Protein AF-A0A523BMW9-F1 (afdb_monomer)

Nearest PDB structures (foldseek):
  7yqf-assembly1_B  TM=1.793E-01  e=4.243E+00  Homo sapiens
  8f7n-assembly1_A-2  TM=1.778E-01  e=7.893E+00  Sinorhizobium meliloti

Structure (mmCIF, N/CA/C/O backbone):
data_AF-A0A523BMW9-F1
#
_entry.id   AF-A0A523BMW9-F1
#
loop_
_atom_site.group_PDB
_atom_site.id
_atom_site.type_symbol
_atom_site.label_atom_id
_atom_site.label_alt_id
_atom_site.label_comp_id
_atom_site.label_asym_id
_atom_site.label_entity_id
_atom_site.label_seq_id
_atom_site.pdbx_PDB_ins_code
_atom_site.Cartn_x
_atom_site.Cartn_y
_atom_site.Cartn_z
_atom_site.occupancy
_atom_site.B_iso_or_equiv
_atom_site.auth_seq_id
_atom_site.auth_comp_id
_atom_site.auth_asym_id
_atom_site.auth_atom_id
_atom_site.pdbx_PDB_model_num
ATOM 1 N N . MET A 1 1 ? -27.212 -5.702 28.681 1.00 52.47 1 MET A N 1
ATOM 2 C CA . MET A 1 1 ? -25.997 -6.536 28.833 1.00 52.47 1 MET A CA 1
ATOM 3 C C . MET A 1 1 ? -24.793 -5.606 28.913 1.00 52.47 1 MET A C 1
ATOM 5 O O . MET A 1 1 ? -24.886 -4.510 28.381 1.00 52.47 1 MET A O 1
ATOM 9 N N . SER A 1 2 ? -23.714 -5.982 29.605 1.00 74.62 2 SER A N 1
ATOM 10 C CA . SER A 1 2 ? -22.499 -5.151 29.667 1.00 74.62 2 SER A CA 1
ATOM 11 C C . SER A 1 2 ? -21.786 -5.175 28.313 1.00 74.62 2 SER A C 1
ATOM 13 O O . SER A 1 2 ? -21.481 -6.257 27.826 1.00 74.62 2 SER A O 1
ATOM 15 N N . GLU A 1 3 ? -21.519 -4.013 27.712 1.00 88.31 3 GLU A N 1
ATOM 16 C CA . GLU A 1 3 ? -20.781 -3.891 26.438 1.00 88.31 3 GLU A CA 1
ATOM 17 C C . GLU A 1 3 ? -19.277 -4.172 26.592 1.00 88.31 3 GLU A C 1
ATOM 19 O O . GLU A 1 3 ? -18.572 -4.404 25.611 1.00 88.31 3 GLU A O 1
ATOM 24 N N . LYS A 1 4 ? -18.765 -4.165 27.832 1.00 89.56 4 LYS A N 1
ATOM 25 C CA . LYS A 1 4 ? -17.329 -4.264 28.117 1.00 89.56 4 LYS A CA 1
ATOM 26 C C . LYS A 1 4 ? -16.644 -5.484 27.464 1.00 89.56 4 LYS A C 1
ATOM 28 O O . LYS A 1 4 ? -15.576 -5.278 26.894 1.00 89.56 4 LYS A O 1
ATOM 33 N N . PRO A 1 5 ? -17.195 -6.716 27.490 1.00 90.06 5 PRO A N 1
ATOM 34 C CA . PRO A 1 5 ? -16.559 -7.870 26.847 1.00 90.06 5 PRO A CA 1
ATOM 35 C C . PRO A 1 5 ? -16.332 -7.679 25.340 1.00 90.06 5 PRO A C 1
ATOM 37 O O . PRO A 1 5 ? -15.242 -7.968 24.855 1.00 90.06 5 PRO A O 1
ATOM 40 N N . ALA A 1 6 ? -17.304 -7.106 24.623 1.00 90.25 6 ALA A N 1
ATOM 41 C CA . ALA A 1 6 ? -17.167 -6.817 23.195 1.00 90.25 6 ALA A CA 1
ATOM 42 C C . ALA A 1 6 ? -16.064 -5.778 22.933 1.00 90.25 6 ALA A C 1
ATOM 44 O O . ALA A 1 6 ? -15.261 -5.930 22.016 1.00 90.25 6 ALA A O 1
ATOM 45 N N . MET A 1 7 ? -15.953 -4.754 23.786 1.00 94.25 7 MET A N 1
ATOM 46 C CA . MET A 1 7 ? -14.903 -3.732 23.665 1.00 94.25 7 MET A CA 1
ATOM 47 C C . MET A 1 7 ? -13.502 -4.283 23.958 1.00 94.25 7 MET A C 1
ATOM 49 O O . MET A 1 7 ? -12.522 -3.839 23.355 1.00 94.25 7 MET A O 1
ATOM 53 N N . VAL A 1 8 ? -13.401 -5.268 24.857 1.00 91.94 8 VAL A N 1
ATOM 54 C CA . VAL A 1 8 ? -12.162 -6.020 25.099 1.00 91.94 8 VAL A CA 1
ATOM 55 C C . VAL A 1 8 ? -11.773 -6.801 23.845 1.00 91.94 8 VAL A C 1
ATOM 57 O O . VAL A 1 8 ? -10.636 -6.686 23.394 1.00 91.94 8 VAL A O 1
ATOM 60 N N . GLU A 1 9 ? -12.696 -7.555 23.244 1.00 91.69 9 GLU A N 1
ATOM 61 C CA . GLU A 1 9 ? -12.424 -8.298 22.005 1.00 91.69 9 GLU A CA 1
ATOM 62 C C . GLU A 1 9 ? -12.025 -7.373 20.853 1.00 91.69 9 GLU A C 1
ATOM 64 O O . GLU A 1 9 ? -11.023 -7.624 20.181 1.00 91.69 9 GLU A O 1
ATOM 69 N N . LEU A 1 10 ? -12.740 -6.261 20.681 1.00 93.44 10 LEU A N 1
ATOM 70 C CA . LEU A 1 10 ? -12.437 -5.252 19.674 1.00 93.44 10 LEU A CA 1
ATOM 71 C C . LEU A 1 10 ? -11.025 -4.670 19.860 1.00 93.44 10 LEU A C 1
ATOM 73 O O . LEU A 1 10 ? -10.257 -4.584 18.900 1.00 93.44 10 LEU A O 1
ATOM 77 N N . CYS A 1 11 ? -10.638 -4.321 21.091 1.00 92.44 11 CYS A N 1
ATOM 78 C CA . CYS A 1 11 ? -9.286 -3.841 21.384 1.00 92.44 11 CYS A CA 1
ATOM 79 C C . CYS A 1 11 ? -8.210 -4.902 21.121 1.00 92.44 11 CYS A C 1
ATOM 81 O O . CYS A 1 11 ? -7.171 -4.587 20.533 1.00 92.44 11 CYS A O 1
ATOM 83 N N . ARG A 1 12 ? -8.442 -6.136 21.584 1.00 90.25 12 ARG A N 1
ATOM 84 C CA . ARG A 1 12 ? -7.458 -7.226 21.550 1.00 90.25 12 ARG A CA 1
ATOM 85 C C . ARG A 1 12 ? -7.232 -7.780 20.161 1.00 90.25 12 ARG A C 1
ATOM 87 O O . ARG A 1 12 ? -6.091 -8.065 19.826 1.00 90.25 12 ARG A O 1
ATOM 94 N N . PHE A 1 13 ? -8.299 -7.979 19.396 1.00 91.06 13 PHE A N 1
ATOM 95 C CA . PHE A 1 13 ? -8.228 -8.696 18.130 1.00 91.06 13 PHE A CA 1
ATOM 96 C C . PHE A 1 13 ? -8.232 -7.765 16.929 1.00 91.06 13 PHE A C 1
ATOM 98 O O . PHE A 1 13 ? -7.641 -8.129 15.922 1.00 91.06 13 PHE A O 1
ATOM 105 N N . PHE A 1 14 ? -8.819 -6.569 17.023 1.00 93.00 14 PHE A N 1
ATOM 106 C CA . PHE A 1 14 ? -8.903 -5.644 15.892 1.00 93.00 14 PHE A CA 1
ATOM 107 C C . PHE A 1 14 ? -7.994 -4.429 16.066 1.00 93.00 14 PHE A C 1
ATOM 109 O O . PHE A 1 14 ? -7.005 -4.309 15.354 1.00 93.00 14 PHE A O 1
ATOM 116 N N . ILE A 1 15 ? -8.265 -3.553 17.038 1.00 92.94 15 ILE A N 1
ATOM 117 C CA . ILE A 1 15 ? -7.643 -2.219 17.086 1.00 92.94 15 ILE A CA 1
ATOM 118 C C . ILE A 1 15 ? -6.126 -2.285 17.294 1.00 92.94 15 ILE A C 1
ATOM 120 O O . ILE A 1 15 ? -5.376 -1.697 16.513 1.00 92.94 15 ILE A O 1
ATOM 124 N N . SER A 1 16 ? -5.654 -2.967 18.345 1.00 90.44 16 SER A N 1
ATOM 125 C CA . SER A 1 16 ? -4.212 -3.020 18.626 1.00 90.44 16 SER A CA 1
ATOM 126 C C . SER A 1 16 ? -3.436 -3.780 17.542 1.00 90.44 16 SER A C 1
ATOM 128 O O . SER A 1 16 ? -2.472 -3.201 17.033 1.00 90.44 16 SER A O 1
ATOM 130 N N . PRO A 1 17 ? -3.853 -4.995 17.125 1.00 90.25 17 PRO A N 1
ATOM 131 C CA . PRO A 1 17 ? -3.108 -5.748 16.119 1.00 90.25 17 PRO A CA 1
ATOM 132 C C . PRO A 1 17 ? -3.153 -5.116 14.726 1.00 90.25 17 PRO A C 1
ATOM 134 O O . PRO A 1 17 ? -2.137 -5.103 14.042 1.00 90.25 17 PRO A O 1
ATOM 137 N N . LEU A 1 18 ? -4.284 -4.537 14.301 1.00 92.69 18 LEU A N 1
ATOM 138 C CA . LEU A 1 18 ? -4.364 -3.839 13.014 1.00 92.69 18 LEU A CA 1
ATOM 139 C C . LEU A 1 18 ? -3.437 -2.623 12.992 1.00 92.69 18 LEU A C 1
ATOM 141 O O . LEU A 1 18 ? -2.721 -2.406 12.020 1.00 92.69 18 LEU A O 1
ATOM 145 N N . LYS A 1 19 ? -3.397 -1.848 14.080 1.00 92.94 19 LYS A N 1
ATOM 146 C CA . LYS A 1 19 ? -2.465 -0.725 14.209 1.00 92.94 19 LYS A CA 1
ATOM 147 C C . LYS A 1 19 ? -1.014 -1.206 14.107 1.00 92.94 19 LYS A C 1
ATOM 149 O O . LYS A 1 19 ? -0.235 -0.593 13.390 1.00 92.94 19 LYS A O 1
ATOM 154 N N . GLU A 1 20 ? -0.651 -2.283 14.801 1.00 90.06 20 GLU A N 1
ATOM 155 C CA . GLU A 1 20 ? 0.700 -2.864 14.733 1.00 90.06 20 GLU A CA 1
ATOM 156 C C . GLU A 1 20 ? 1.035 -3.359 13.320 1.00 90.06 20 GLU A C 1
ATOM 158 O O . GLU A 1 20 ? 2.096 -3.027 12.796 1.00 90.06 20 GLU A O 1
ATOM 163 N N . TYR A 1 21 ? 0.093 -4.036 12.661 1.00 90.62 21 TYR A N 1
ATOM 164 C CA . TYR A 1 21 ? 0.224 -4.485 11.277 1.00 90.62 21 TYR A CA 1
ATOM 165 C C . TYR A 1 21 ? 0.454 -3.325 10.298 1.00 90.62 21 TYR A C 1
ATOM 167 O O . TYR A 1 21 ? 1.329 -3.412 9.440 1.00 90.62 21 TYR A O 1
ATOM 175 N N . LEU A 1 22 ? -0.299 -2.229 10.440 1.00 90.62 22 LEU A N 1
ATOM 176 C CA . LEU A 1 22 ? -0.147 -1.032 9.610 1.00 90.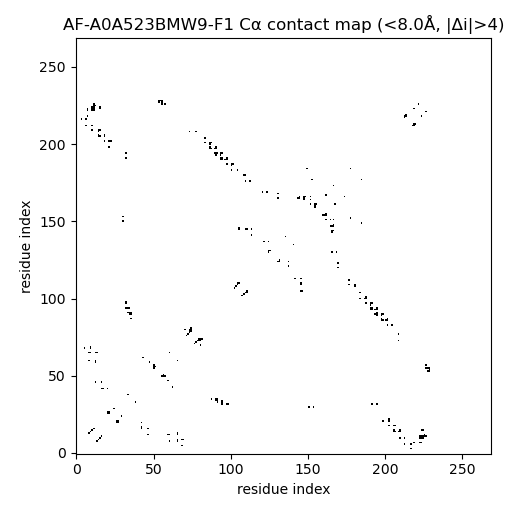62 22 LEU A CA 1
ATOM 177 C C . LEU A 1 22 ? 1.120 -0.235 9.946 1.00 90.62 22 LEU A C 1
ATOM 179 O O . LEU A 1 22 ? 1.599 0.518 9.105 1.00 90.62 22 LEU A O 1
ATOM 183 N N . GLN A 1 23 ? 1.660 -0.354 11.159 1.00 89.19 23 GLN A N 1
ATOM 184 C CA . GLN A 1 23 ? 2.884 0.339 11.561 1.00 89.19 23 GLN A CA 1
ATOM 185 C C . GLN A 1 23 ? 4.142 -0.385 11.094 1.00 89.19 23 GLN A C 1
ATOM 187 O O . GLN A 1 23 ? 5.108 0.285 10.730 1.00 89.19 23 GLN A O 1
ATOM 192 N N . ASP A 1 24 ? 4.145 -1.717 11.087 1.00 82.88 24 ASP A N 1
ATOM 193 C CA . ASP A 1 24 ? 5.317 -2.491 10.696 1.00 82.88 24 ASP A CA 1
ATOM 194 C C . ASP A 1 24 ? 5.508 -2.452 9.161 1.00 82.88 24 ASP A C 1
ATOM 196 O O . ASP A 1 24 ? 4.617 -2.816 8.389 1.00 82.88 24 ASP A O 1
ATOM 200 N N . PRO A 1 25 ? 6.645 -1.945 8.657 1.00 68.88 25 PRO A N 1
ATOM 201 C CA . PRO A 1 25 ? 6.965 -2.009 7.238 1.00 68.88 25 PRO A CA 1
ATOM 202 C C . PRO A 1 25 ? 7.408 -3.404 6.792 1.00 68.88 25 PRO A C 1
ATOM 204 O O . PRO A 1 25 ? 7.472 -3.626 5.598 1.00 68.88 25 PRO A O 1
ATOM 207 N N . LYS A 1 26 ? 7.747 -4.335 7.697 1.00 65.38 26 LYS A N 1
ATOM 208 C CA . LYS A 1 26 ? 8.168 -5.706 7.347 1.00 65.38 26 LYS A CA 1
ATOM 209 C C . LYS A 1 26 ? 6.991 -6.642 7.087 1.00 65.38 26 LYS A C 1
ATOM 211 O O . LYS A 1 26 ? 7.144 -7.628 6.371 1.00 65.38 26 LYS A O 1
ATOM 216 N N . THR A 1 27 ? 5.839 -6.356 7.689 1.00 62.91 27 THR A N 1
ATOM 217 C CA . THR A 1 27 ? 4.582 -7.096 7.483 1.00 62.91 27 THR A CA 1
ATOM 218 C C . THR A 1 27 ? 3.893 -6.708 6.178 1.00 62.91 27 THR A C 1
ATOM 220 O O . THR A 1 27 ? 3.122 -7.495 5.630 1.00 62.91 27 THR A O 1
ATOM 223 N N . ARG A 1 28 ? 4.186 -5.508 5.670 1.00 64.94 28 ARG A N 1
ATOM 224 C CA . ARG A 1 28 ? 3.774 -5.008 4.358 1.00 64.94 28 ARG A CA 1
ATOM 225 C C . ARG A 1 28 ? 4.943 -5.203 3.401 1.00 64.94 28 ARG A C 1
ATOM 227 O O . ARG A 1 28 ? 6.087 -4.986 3.776 1.00 64.94 28 ARG A O 1
ATOM 234 N N . LYS A 1 29 ? 4.726 -5.614 2.158 1.00 64.56 29 LYS A N 1
ATOM 235 C CA . LYS A 1 29 ? 5.835 -5.571 1.196 1.00 64.56 29 LYS A CA 1
ATOM 236 C C . LYS A 1 29 ? 6.119 -4.093 0.922 1.00 64.56 29 LYS A C 1
ATOM 238 O O . LYS A 1 29 ? 5.286 -3.429 0.325 1.00 64.56 29 LYS A O 1
ATOM 243 N N . GLU A 1 30 ? 7.256 -3.564 1.387 1.00 59.72 30 GLU A N 1
ATOM 244 C CA . GLU A 1 30 ? 7.569 -2.113 1.457 1.00 59.72 30 GLU A CA 1
ATOM 245 C C . GLU A 1 30 ? 7.465 -1.316 0.132 1.00 59.72 30 GLU A C 1
ATOM 247 O O . GLU A 1 30 ? 7.685 -0.102 0.122 1.00 59.72 30 GLU A O 1
ATOM 252 N N . TRP A 1 31 ? 7.196 -1.988 -0.984 1.00 60.72 31 TRP A N 1
ATOM 253 C CA . TRP A 1 31 ? 7.128 -1.465 -2.348 1.00 60.72 31 TRP A CA 1
ATOM 254 C C . TRP A 1 31 ? 5.788 -1.751 -3.045 1.00 60.72 31 TRP A C 1
ATOM 256 O O . TRP A 1 31 ? 5.601 -1.309 -4.177 1.00 60.72 31 TRP A O 1
ATOM 266 N N . GLU A 1 32 ? 4.867 -2.472 -2.400 1.00 71.56 32 GLU A N 1
ATOM 267 C CA . GLU A 1 32 ? 3.509 -2.688 -2.900 1.00 71.56 32 GLU A CA 1
ATOM 268 C C . GLU A 1 32 ? 2.563 -1.699 -2.219 1.00 71.56 32 GLU A C 1
ATOM 270 O O . GLU A 1 32 ? 2.584 -1.513 -1.001 1.00 71.56 32 GLU A O 1
ATOM 275 N N . CYS A 1 33 ? 1.762 -1.024 -3.037 1.00 81.00 33 CYS A N 1
ATOM 276 C CA . CYS A 1 33 ? 0.635 -0.265 -2.544 1.00 81.00 33 CYS A CA 1
ATOM 277 C C . CYS A 1 33 ? -0.544 -1.224 -2.493 1.00 81.00 33 CYS A C 1
ATOM 279 O O . CYS A 1 33 ? -0.924 -1.769 -3.526 1.00 81.00 33 CYS A O 1
ATOM 281 N N . ASP A 1 34 ? -1.125 -1.400 -1.311 1.00 86.38 34 ASP A N 1
ATOM 282 C CA . ASP A 1 34 ? -2.284 -2.264 -1.139 1.00 86.38 34 ASP A CA 1
ATOM 283 C C . ASP A 1 34 ? -3.546 -1.440 -0.906 1.00 86.38 34 ASP A C 1
ATOM 285 O O . ASP A 1 34 ? -3.566 -0.463 -0.148 1.00 86.38 34 ASP A O 1
ATOM 289 N N . ARG A 1 35 ? -4.636 -1.885 -1.531 1.00 91.19 35 ARG A N 1
ATOM 290 C CA . ARG A 1 35 ? -5.988 -1.428 -1.206 1.00 91.19 35 ARG A CA 1
ATOM 291 C C . ARG A 1 35 ? -6.377 -1.896 0.192 1.00 91.19 35 ARG A C 1
ATOM 293 O O . ARG A 1 35 ? -5.873 -2.897 0.704 1.00 91.19 35 ARG A O 1
ATOM 300 N N . TRP A 1 36 ? -7.355 -1.220 0.778 1.00 92.69 36 TRP A N 1
ATOM 301 C CA . TRP A 1 36 ? -7.832 -1.508 2.127 1.00 92.69 36 TRP A CA 1
ATOM 302 C C . TRP A 1 36 ? -8.245 -2.973 2.346 1.00 92.69 36 TRP A C 1
ATOM 304 O O . TRP A 1 36 ? -7.914 -3.569 3.368 1.00 92.69 36 TRP A O 1
ATOM 314 N N . GLU A 1 37 ? -8.925 -3.587 1.377 1.00 90.56 37 GLU A N 1
ATOM 315 C CA . GLU A 1 37 ? -9.367 -4.985 1.474 1.00 90.56 37 GLU A CA 1
ATOM 316 C C . GLU A 1 37 ? -8.196 -5.976 1.529 1.00 90.56 37 GLU A C 1
ATOM 318 O O . GLU A 1 37 ? -8.241 -6.959 2.277 1.00 90.56 37 GLU A O 1
ATOM 323 N N . LEU A 1 38 ? -7.127 -5.700 0.774 1.00 89.50 38 LEU A N 1
ATOM 324 C CA . LEU A 1 38 ? -5.907 -6.505 0.784 1.00 89.50 38 LEU A CA 1
ATOM 325 C C . LEU A 1 38 ? -5.163 -6.337 2.108 1.00 89.50 38 LEU A C 1
ATOM 327 O O . LEU A 1 38 ? -4.782 -7.340 2.712 1.00 89.50 38 LEU A O 1
ATOM 331 N N . LEU A 1 39 ? -5.062 -5.104 2.617 1.00 90.19 39 LEU A N 1
ATOM 332 C CA . LEU A 1 39 ? -4.490 -4.827 3.937 1.00 90.19 39 LEU A CA 1
ATOM 333 C C . LEU A 1 39 ? -5.248 -5.563 5.045 1.00 90.19 39 LEU A C 1
ATOM 335 O O . LEU A 1 39 ? -4.625 -6.212 5.881 1.00 90.19 39 LEU A O 1
ATOM 339 N N .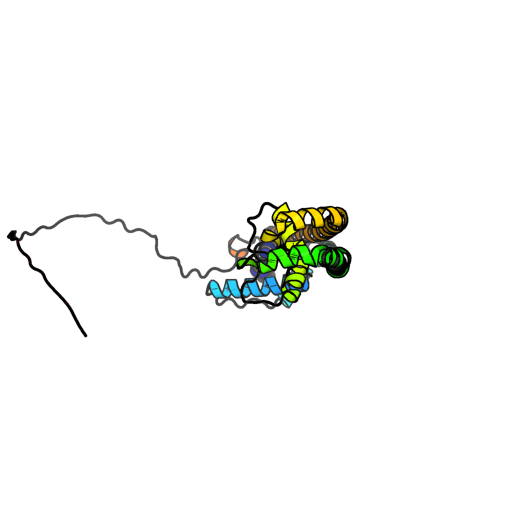 LEU A 1 40 ? -6.583 -5.519 5.039 1.00 90.50 40 LEU A N 1
ATOM 340 C CA . LEU A 1 40 ? -7.406 -6.241 6.012 1.00 90.50 40 LEU A CA 1
ATOM 341 C C . LEU A 1 40 ? -7.233 -7.758 5.913 1.00 90.50 40 LEU A C 1
ATOM 343 O O . LEU A 1 40 ? -7.162 -8.443 6.935 1.00 90.50 40 LEU A O 1
ATOM 347 N N . THR A 1 41 ? -7.150 -8.290 4.695 1.00 89.62 41 THR A N 1
ATOM 348 C CA . THR A 1 41 ? -6.930 -9.723 4.471 1.00 89.62 41 THR A CA 1
ATOM 349 C C . THR A 1 41 ? -5.560 -10.149 4.998 1.00 89.62 41 THR A C 1
ATOM 351 O O . THR A 1 41 ? -5.467 -11.118 5.754 1.00 89.62 41 THR A O 1
ATOM 354 N N . GLY A 1 42 ? -4.508 -9.398 4.660 1.00 87.56 42 GLY A N 1
ATOM 355 C CA . GLY A 1 42 ? -3.144 -9.636 5.130 1.00 87.56 42 GLY A CA 1
ATOM 356 C C . GLY A 1 42 ? -3.027 -9.553 6.652 1.00 87.56 42 GLY A C 1
ATOM 357 O O . GLY A 1 42 ? -2.469 -10.459 7.276 1.00 87.56 42 GLY A O 1
ATOM 358 N N . TYR A 1 43 ? -3.639 -8.536 7.263 1.00 89.12 43 TYR A N 1
ATOM 359 C CA . TYR A 1 43 ? -3.744 -8.403 8.717 1.00 89.12 43 TYR A CA 1
ATOM 360 C C . TYR A 1 43 ? -4.377 -9.649 9.349 1.00 89.12 43 TYR A C 1
ATOM 362 O O . TYR A 1 43 ? -3.814 -10.222 10.283 1.00 89.12 43 TYR A O 1
ATOM 370 N N . PHE A 1 44 ? -5.527 -10.099 8.845 1.00 88.75 44 PHE A N 1
ATOM 371 C CA . PHE A 1 44 ? -6.263 -11.191 9.478 1.00 88.75 44 PHE A CA 1
ATOM 372 C C . PHE A 1 44 ? -5.536 -12.535 9.338 1.00 88.75 44 PHE A C 1
ATOM 374 O O . PHE A 1 44 ? -5.534 -13.347 10.269 1.00 88.75 44 PHE A O 1
ATOM 381 N N . LEU A 1 45 ? -4.868 -12.759 8.201 1.00 87.62 45 LEU A N 1
ATOM 382 C CA . LEU A 1 45 ? -3.980 -13.906 8.008 1.00 87.62 45 LEU A CA 1
ATOM 383 C C . LEU A 1 45 ? -2.802 -13.872 8.990 1.00 87.62 45 LEU A C 1
ATOM 385 O O . LEU A 1 45 ? -2.528 -14.885 9.636 1.00 87.62 45 LEU A O 1
ATOM 389 N N . SER A 1 46 ? -2.159 -12.711 9.151 1.00 86.19 46 SER A N 1
ATOM 390 C CA . SER A 1 46 ? -1.056 -12.516 10.101 1.00 86.19 46 SER A CA 1
ATOM 391 C C . SER A 1 46 ? -1.498 -12.783 11.540 1.00 86.19 46 SER A C 1
ATOM 393 O O . SER A 1 46 ? -0.846 -13.536 12.260 1.00 86.19 46 SER A O 1
ATOM 395 N N . LEU A 1 47 ? -2.644 -12.234 11.948 1.00 87.75 47 LEU A N 1
ATOM 396 C CA . LEU A 1 47 ? -3.193 -12.425 13.289 1.00 87.75 47 LEU A CA 1
ATOM 397 C C . LEU A 1 47 ? -3.522 -13.897 13.570 1.00 87.75 47 LEU A C 1
ATOM 399 O O . LEU A 1 47 ? -3.216 -14.413 14.645 1.00 87.75 47 LEU A O 1
ATOM 403 N N . ARG A 1 48 ? -4.123 -14.604 12.604 1.00 87.06 48 ARG A N 1
ATOM 404 C CA . ARG A 1 48 ? -4.409 -16.039 12.738 1.00 87.06 48 ARG A CA 1
ATOM 405 C C . ARG A 1 48 ? -3.121 -16.854 12.886 1.00 87.06 48 ARG A C 1
ATOM 407 O O . ARG A 1 48 ? -3.072 -17.747 13.731 1.00 87.06 48 ARG A O 1
ATOM 414 N N . ALA A 1 49 ? -2.098 -16.555 12.085 1.00 85.56 49 ALA A N 1
ATOM 415 C CA . ALA A 1 49 ? -0.802 -17.223 12.172 1.00 85.56 49 ALA A CA 1
ATOM 416 C C . ALA A 1 49 ? -0.134 -16.985 13.535 1.00 85.56 49 ALA A C 1
ATOM 418 O O . ALA A 1 49 ? 0.371 -17.924 14.146 1.00 85.56 49 ALA A O 1
ATOM 419 N N . GLU A 1 50 ? -0.193 -15.756 14.048 1.00 85.38 50 GLU A N 1
ATOM 420 C CA . GLU A 1 50 ? 0.355 -15.397 15.353 1.00 85.38 50 GLU A CA 1
ATOM 421 C C . GLU A 1 50 ? -0.363 -16.107 16.511 1.00 85.38 50 GLU A C 1
ATOM 423 O O . GLU A 1 50 ? 0.291 -16.656 17.399 1.00 85.38 50 GLU A O 1
ATOM 428 N N . LEU A 1 51 ? -1.698 -16.154 16.494 1.00 84.75 51 LEU A N 1
ATOM 429 C CA . LEU A 1 51 ? -2.478 -16.878 17.504 1.00 84.75 51 LEU A CA 1
ATOM 430 C C . LEU A 1 51 ? -2.150 -18.376 17.505 1.00 84.75 51 LEU A C 1
ATOM 432 O O . LEU A 1 51 ? -1.960 -18.960 18.575 1.00 84.75 51 LEU A O 1
ATOM 436 N N . HIS A 1 52 ? -2.018 -18.972 16.316 1.00 83.31 52 HIS A N 1
ATOM 437 C CA . HIS A 1 52 ? -1.611 -20.367 16.161 1.00 83.31 52 HIS A CA 1
ATOM 438 C C . HIS A 1 52 ? -0.186 -20.605 16.686 1.00 83.31 52 HIS A C 1
ATOM 440 O O . HIS A 1 52 ? 0.041 -21.540 17.451 1.00 83.31 52 HIS A O 1
ATOM 446 N N . ALA A 1 53 ? 0.771 -19.738 16.338 1.00 83.44 53 ALA A N 1
ATOM 447 C CA . ALA A 1 53 ? 2.156 -19.831 16.804 1.00 83.44 53 ALA A CA 1
ATOM 448 C C . ALA A 1 53 ? 2.280 -19.694 18.331 1.00 83.44 53 ALA A C 1
ATOM 450 O O . ALA A 1 53 ? 3.133 -20.329 18.946 1.00 83.44 53 ALA A O 1
ATOM 451 N N . ARG A 1 54 ? 1.401 -18.905 18.957 1.00 80.94 54 ARG A N 1
ATOM 452 C CA . ARG A 1 54 ? 1.330 -18.736 20.418 1.00 80.94 54 ARG A CA 1
ATOM 453 C C . ARG A 1 54 ? 0.569 -19.866 21.128 1.00 80.94 54 ARG A C 1
ATOM 455 O O . ARG A 1 54 ? 0.371 -19.790 22.341 1.00 80.94 54 ARG A O 1
ATOM 462 N N . GLY A 1 55 ? 0.125 -20.894 20.398 1.00 72.75 55 GLY A N 1
ATOM 463 C CA . GLY A 1 55 ? -0.642 -22.020 20.936 1.00 72.75 55 GLY A CA 1
ATOM 464 C C . GLY A 1 55 ? -2.001 -21.613 21.511 1.00 72.75 55 GLY A C 1
ATOM 465 O O . GLY A 1 55 ? -2.557 -22.333 22.341 1.00 72.75 55 GLY A O 1
ATOM 466 N N . SER A 1 56 ? -2.515 -20.441 21.129 1.00 72.94 56 SER A N 1
ATOM 467 C CA . SER A 1 56 ? -3.778 -19.932 21.650 1.00 72.94 56 SER A CA 1
ATOM 468 C C . SER A 1 56 ? -4.933 -20.750 21.080 1.00 72.94 56 SER A C 1
ATOM 470 O O . SER A 1 56 ? -5.079 -20.873 19.865 1.00 72.94 56 SER A O 1
ATOM 472 N N . SER A 1 57 ? -5.782 -21.280 21.958 1.00 61.38 57 SER A N 1
ATOM 473 C CA . SER A 1 57 ? -7.056 -21.903 21.583 1.00 61.38 57 SER A CA 1
ATOM 474 C C . SER A 1 57 ? -8.183 -20.880 21.403 1.00 61.38 57 SER A C 1
ATOM 476 O O . SER A 1 57 ? -9.327 -21.265 21.159 1.00 61.38 57 SER A O 1
ATOM 478 N N . ALA A 1 58 ? -7.886 -19.581 21.547 1.00 65.25 58 ALA A N 1
ATOM 479 C CA . ALA A 1 58 ? -8.878 -18.528 21.423 1.00 65.25 58 ALA A CA 1
ATOM 480 C C . ALA A 1 58 ? -9.491 -18.541 20.017 1.00 65.25 58 ALA A C 1
ATOM 482 O O . ALA A 1 58 ? -8.802 -18.367 19.009 1.00 65.25 58 ALA A O 1
ATOM 483 N N . LEU A 1 59 ? -10.810 -18.725 19.960 1.00 73.31 59 LEU A N 1
ATOM 484 C CA . LEU A 1 59 ? -11.584 -18.550 18.739 1.00 73.31 59 LEU A CA 1
ATOM 485 C C . LEU A 1 59 ? -11.519 -17.076 18.344 1.00 73.31 59 LEU A C 1
ATOM 487 O O . LEU A 1 59 ? -12.103 -16.223 19.008 1.00 73.31 59 LEU A O 1
ATOM 491 N N . LEU A 1 60 ? -10.788 -16.785 17.269 1.00 81.81 60 LEU A N 1
ATOM 492 C CA . LEU A 1 60 ? -10.745 -15.454 16.679 1.00 81.81 60 LEU A CA 1
ATOM 493 C C . LEU A 1 60 ? -12.168 -15.059 16.250 1.00 81.81 60 LEU A C 1
ATOM 495 O O . LEU A 1 60 ? -12.752 -15.772 15.421 1.00 81.81 60 LEU A O 1
ATOM 499 N N . PRO A 1 61 ? -12.734 -13.956 16.777 1.00 85.75 61 PRO A N 1
ATOM 500 C CA . PRO A 1 61 ? -14.058 -13.521 16.368 1.00 85.75 61 PRO A CA 1
ATOM 501 C C . PRO A 1 61 ? -14.108 -13.274 14.853 1.00 85.75 61 PRO A C 1
ATOM 503 O O . PRO A 1 61 ? -13.115 -12.828 14.263 1.00 85.75 61 PRO A O 1
ATOM 506 N N . PRO A 1 62 ? -15.245 -13.545 14.187 1.00 88.06 62 PRO A N 1
ATOM 507 C CA . PRO A 1 62 ? -15.396 -13.255 12.770 1.00 88.06 62 PRO A CA 1
ATOM 508 C C . PRO A 1 62 ? -15.078 -11.787 12.465 1.00 88.06 62 PRO A C 1
ATOM 510 O O . PRO A 1 62 ? -15.649 -10.887 13.081 1.00 88.06 62 PRO A O 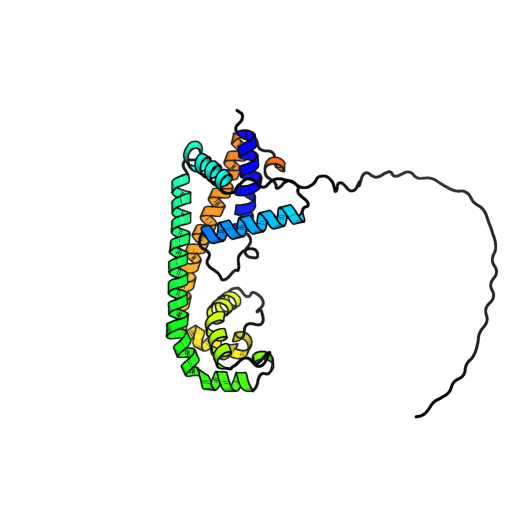1
ATOM 513 N N . LEU A 1 63 ? -14.229 -11.538 11.462 1.00 87.94 63 LEU A N 1
ATOM 514 C CA . LEU A 1 63 ? -13.814 -10.184 11.070 1.00 87.94 63 LEU A CA 1
ATOM 515 C C . LEU A 1 63 ? -15.006 -9.245 10.830 1.00 87.94 63 LEU A C 1
ATOM 517 O O . LEU A 1 63 ? -14.967 -8.083 11.216 1.00 87.94 63 LEU A O 1
ATOM 521 N N . LYS A 1 64 ? -16.093 -9.760 10.243 1.00 89.44 64 LYS A N 1
ATOM 522 C CA . LYS A 1 64 ? -17.322 -8.989 10.005 1.00 89.44 64 LYS A CA 1
ATOM 523 C C . LYS A 1 64 ? -17.944 -8.450 11.296 1.00 89.44 64 LYS A C 1
ATOM 525 O O . LYS A 1 64 ? -18.455 -7.338 11.286 1.00 89.44 64 LYS A O 1
ATOM 530 N N . ILE A 1 65 ? -17.887 -9.218 12.386 1.00 91.50 65 ILE A N 1
ATOM 531 C CA . ILE A 1 65 ? -18.406 -8.798 13.693 1.00 91.50 65 ILE A CA 1
ATOM 532 C C . ILE A 1 65 ? -17.498 -7.715 14.275 1.00 91.50 65 ILE A C 1
ATOM 534 O O . ILE A 1 65 ? -17.987 -6.658 14.652 1.00 91.50 65 ILE A O 1
ATOM 538 N N . LEU A 1 66 ? -16.177 -7.927 14.257 1.00 92.25 66 LEU A N 1
ATOM 539 C CA . LEU A 1 66 ? -15.211 -6.930 14.735 1.00 92.25 66 LEU A CA 1
ATOM 540 C C . LEU A 1 66 ? -15.326 -5.600 13.976 1.00 92.25 66 LEU A C 1
ATOM 542 O O . LEU A 1 66 ? -15.305 -4.541 14.594 1.00 92.25 66 LEU A O 1
ATOM 546 N N . LEU A 1 67 ? -15.496 -5.646 12.651 1.00 93.06 67 LEU A N 1
ATOM 547 C CA . LEU A 1 67 ? -15.709 -4.455 11.826 1.00 93.06 67 LEU A CA 1
ATOM 548 C C . LEU A 1 67 ? -17.029 -3.751 12.149 1.00 93.06 67 LEU A C 1
ATOM 550 O O . LEU A 1 67 ? -17.051 -2.527 12.244 1.00 93.06 67 LEU A O 1
ATOM 554 N N . ALA A 1 68 ? -18.119 -4.500 12.330 1.00 94.00 68 ALA A N 1
ATOM 555 C CA . AL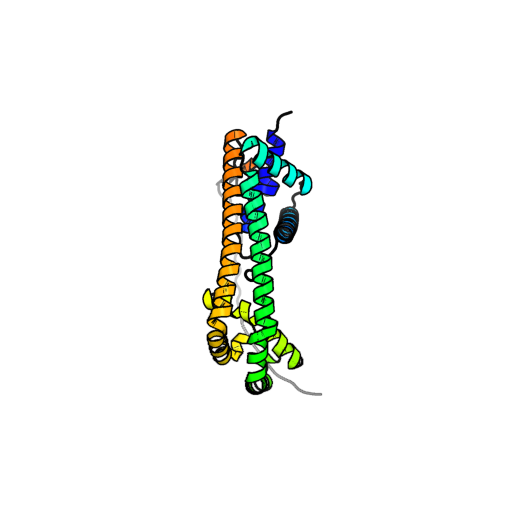A A 1 68 ? -19.412 -3.921 12.687 1.00 94.00 68 ALA A CA 1
ATOM 556 C C . ALA A 1 68 ? -19.353 -3.204 14.046 1.00 94.00 68 ALA A C 1
ATOM 558 O O . ALA A 1 68 ? -19.792 -2.060 14.156 1.00 94.00 68 ALA A O 1
ATOM 559 N N . GLU A 1 69 ? -18.742 -3.836 15.051 1.00 94.75 69 GLU A N 1
ATOM 560 C CA . GLU A 1 69 ? -18.517 -3.235 16.371 1.00 94.75 69 GLU A CA 1
ATOM 561 C C . GLU A 1 69 ? -17.628 -1.990 16.279 1.00 94.75 69 GLU A C 1
ATOM 563 O O . GLU A 1 69 ? -17.943 -0.943 16.846 1.00 94.75 69 GLU A O 1
ATOM 568 N N . PHE A 1 70 ? -16.541 -2.066 15.507 1.00 96.25 70 PHE A N 1
ATOM 569 C CA . PHE A 1 70 ? -15.653 -0.932 15.281 1.00 96.25 70 PHE A CA 1
ATOM 570 C C . PHE A 1 70 ? -16.390 0.260 14.662 1.00 96.25 70 PHE A C 1
ATOM 572 O O . PHE A 1 70 ? -16.289 1.380 15.164 1.00 96.25 70 PHE A O 1
ATOM 579 N N . TYR A 1 71 ? -17.175 0.026 13.608 1.00 96.44 71 TYR A N 1
ATOM 580 C CA . TYR A 1 71 ? -17.962 1.079 12.975 1.00 96.44 71 TYR A CA 1
ATOM 581 C C . TYR A 1 71 ? -19.036 1.638 13.899 1.00 96.44 71 TYR A C 1
ATOM 583 O O . TYR A 1 71 ? -19.213 2.854 13.927 1.00 96.44 71 TYR A O 1
ATOM 591 N N . SER A 1 72 ? -19.680 0.799 14.712 1.00 95.88 72 SER A N 1
ATOM 592 C CA . SER A 1 72 ? -20.633 1.272 15.714 1.00 95.88 72 SER A CA 1
ATOM 593 C C . SER A 1 72 ? -19.978 2.203 16.740 1.00 95.88 72 SER A C 1
ATOM 595 O O . SER A 1 72 ? -20.584 3.208 17.113 1.00 95.88 72 SER A O 1
ATOM 597 N N . VAL A 1 73 ? -18.745 1.916 17.177 1.00 96.25 73 VAL A N 1
ATOM 598 C CA . VAL A 1 73 ? -17.982 2.801 18.076 1.00 96.25 73 VAL A CA 1
ATOM 599 C C . VAL A 1 73 ? -17.628 4.113 17.377 1.00 96.25 73 VAL A C 1
ATOM 601 O O . VAL A 1 73 ? -17.867 5.192 17.927 1.00 96.25 73 VAL A O 1
ATOM 604 N N . LEU A 1 74 ? -17.093 4.039 16.157 1.00 97.19 74 LEU A N 1
ATOM 605 C CA . LEU A 1 74 ? -16.717 5.232 15.402 1.00 97.19 74 LEU A CA 1
ATOM 606 C C . LEU A 1 74 ? -17.913 6.141 15.115 1.00 97.19 74 LEU A C 1
ATOM 608 O O . LEU A 1 74 ? -17.774 7.358 15.180 1.00 97.19 74 LEU A O 1
ATOM 612 N N . GLU A 1 75 ? -19.072 5.571 14.800 1.00 96.94 75 GLU A N 1
ATOM 613 C CA . GLU A 1 75 ? -20.282 6.316 14.462 1.00 96.94 75 GLU A CA 1
ATOM 614 C C . GLU A 1 75 ? -20.994 6.846 15.705 1.00 96.94 75 GLU A C 1
ATOM 616 O O . GLU A 1 75 ? -21.184 8.052 15.840 1.00 96.94 75 GLU A O 1
ATOM 621 N N . GLY A 1 76 ? -21.353 5.959 16.633 1.00 93.12 76 GLY A N 1
ATOM 622 C CA . GLY A 1 76 ? -22.240 6.300 17.744 1.00 93.12 76 GLY A CA 1
ATOM 623 C C . GLY A 1 76 ? -21.546 6.952 18.936 1.00 93.12 76 GLY A C 1
ATOM 624 O O . GLY A 1 76 ? -22.180 7.708 19.666 1.00 93.12 76 GLY A O 1
ATOM 625 N N . LYS A 1 77 ? -20.259 6.658 19.158 1.00 93.38 77 LYS A N 1
ATOM 626 C CA . LYS A 1 77 ? -19.545 7.064 20.382 1.00 93.38 77 LYS A CA 1
ATOM 627 C C . LYS A 1 77 ? -18.478 8.120 20.137 1.00 93.38 77 LYS A C 1
ATOM 629 O O . LYS A 1 77 ? -18.270 8.984 20.983 1.00 93.38 77 LYS A O 1
ATOM 634 N N . MET A 1 78 ? -17.810 8.059 18.988 1.00 96.12 78 MET A N 1
ATOM 635 C CA . MET A 1 78 ? -16.712 8.975 18.665 1.00 96.12 78 MET A CA 1
ATOM 636 C C . MET A 1 78 ? -17.060 10.013 17.595 1.00 96.12 78 MET A C 1
ATOM 638 O O . MET A 1 78 ? -16.356 11.012 17.489 1.00 96.12 78 MET A O 1
ATOM 642 N N . GLY A 1 79 ? -18.096 9.784 16.781 1.00 96.00 79 GLY A N 1
ATOM 643 C CA . GLY A 1 79 ? -18.421 10.650 15.642 1.00 96.00 79 GLY A CA 1
ATOM 644 C C . GLY A 1 79 ? -17.321 10.721 14.570 1.00 96.00 79 GLY A C 1
ATOM 645 O O . GLY A 1 79 ? -17.275 11.678 13.804 1.00 96.00 79 GLY A O 1
ATOM 646 N N . LYS A 1 80 ? -16.426 9.725 14.508 1.00 97.38 80 LYS A N 1
ATOM 647 C CA . LYS A 1 80 ? -15.253 9.674 13.612 1.00 97.38 80 LYS A CA 1
ATOM 648 C C . LYS A 1 80 ? -15.419 8.741 12.409 1.00 97.38 80 LYS A C 1
ATOM 650 O O . LYS A 1 80 ? -14.485 8.570 11.631 1.00 97.38 80 LYS A O 1
ATOM 655 N N . LYS A 1 81 ? -16.598 8.137 12.218 1.00 97.25 81 LYS A N 1
ATOM 656 C CA . LYS A 1 81 ? -16.845 7.212 11.095 1.00 97.25 81 LYS A CA 1
ATOM 657 C C . LYS A 1 81 ? -16.572 7.851 9.730 1.00 97.25 81 LYS A C 1
ATOM 659 O O . LYS A 1 81 ? -15.912 7.241 8.900 1.00 97.25 81 LYS A O 1
ATOM 664 N N . LYS A 1 82 ? -17.010 9.095 9.527 1.00 97.62 82 LYS A N 1
ATOM 665 C CA . LYS A 1 82 ? -16.770 9.823 8.274 1.00 97.62 82 LYS A CA 1
ATOM 666 C C . LYS A 1 82 ? -15.275 10.004 7.986 1.00 97.62 82 LYS A C 1
ATOM 668 O O . LYS A 1 82 ? -14.841 9.743 6.875 1.00 97.62 82 LYS A O 1
ATOM 673 N N . GLU A 1 83 ? -14.495 10.394 8.993 1.00 97.94 83 GLU A N 1
ATOM 674 C CA . GLU A 1 83 ? -13.040 10.561 8.871 1.00 97.94 83 GLU A CA 1
ATOM 675 C C . GLU A 1 83 ? -12.349 9.231 8.532 1.00 97.94 83 GLU A C 1
ATOM 677 O O . GLU A 1 83 ? -11.434 9.186 7.710 1.00 97.94 83 GLU A O 1
ATOM 682 N N . TRP A 1 84 ? -12.803 8.130 9.136 1.00 97.50 84 TRP A N 1
ATOM 683 C CA . TRP A 1 84 ? -12.321 6.793 8.802 1.00 97.50 84 TRP A CA 1
ATOM 684 C C . TRP A 1 84 ? -12.610 6.428 7.342 1.00 97.50 84 TRP A C 1
ATOM 686 O O . TRP A 1 84 ? -11.692 6.054 6.613 1.00 97.50 84 TRP A O 1
ATOM 696 N N . ASP A 1 85 ? -13.868 6.564 6.919 1.00 97.75 85 ASP A N 1
ATOM 697 C CA . ASP A 1 85 ? -14.315 6.204 5.572 1.00 97.75 85 ASP A CA 1
ATOM 698 C C . ASP A 1 85 ? -13.586 7.058 4.511 1.00 97.75 85 ASP A C 1
ATOM 700 O O . ASP A 1 85 ? -13.069 6.523 3.534 1.00 97.75 85 ASP A O 1
ATOM 704 N N . GLU A 1 86 ? -13.411 8.363 4.753 1.00 98.19 86 GLU A N 1
ATOM 705 C CA . GLU A 1 86 ? -12.653 9.264 3.872 1.00 98.19 86 GLU A CA 1
ATOM 706 C C . GLU A 1 86 ? -11.181 8.851 3.714 1.00 98.19 86 GLU A C 1
ATOM 708 O O . GLU A 1 86 ? -10.628 8.948 2.613 1.00 98.19 86 GLU A O 1
ATOM 713 N N . ASN A 1 87 ? -10.540 8.373 4.786 1.00 97.62 87 ASN A N 1
ATOM 714 C CA . ASN A 1 87 ? -9.162 7.887 4.725 1.00 97.62 87 ASN A CA 1
ATOM 715 C C . ASN A 1 87 ? -9.051 6.530 4.024 1.00 97.62 87 ASN A C 1
ATOM 717 O O . ASN A 1 87 ? -8.108 6.332 3.261 1.00 97.62 87 ASN A O 1
ATOM 721 N N . VAL A 1 88 ? -10.006 5.619 4.228 1.00 97.25 88 VAL A N 1
ATOM 722 C CA . VAL A 1 88 ? -10.065 4.344 3.492 1.00 97.25 88 VAL A CA 1
ATOM 723 C C . VAL A 1 88 ? -10.263 4.592 1.994 1.00 97.25 88 VAL A C 1
ATOM 725 O O . VAL A 1 88 ? -9.537 4.032 1.169 1.00 97.25 88 VAL A O 1
ATOM 728 N N . ASP A 1 89 ? -11.186 5.478 1.628 1.00 97.81 89 ASP A N 1
ATOM 729 C CA . ASP A 1 89 ? -11.431 5.843 0.233 1.00 97.81 89 ASP A CA 1
ATOM 730 C C . ASP A 1 89 ? -10.226 6.558 -0.390 1.00 97.81 89 ASP A C 1
ATOM 732 O O . ASP A 1 89 ? -9.846 6.285 -1.530 1.00 97.81 89 ASP A O 1
ATOM 736 N N . GLY A 1 90 ? -9.603 7.475 0.356 1.00 97.19 90 GLY A N 1
ATOM 737 C CA . GLY A 1 90 ? -8.393 8.179 -0.064 1.00 97.19 90 GLY A CA 1
ATOM 738 C C . GLY A 1 90 ? -7.210 7.240 -0.294 1.00 97.19 90 GLY A C 1
ATOM 739 O O . GLY A 1 90 ? -6.508 7.370 -1.300 1.00 97.19 90 GLY A O 1
ATOM 740 N N . LEU A 1 91 ? -7.038 6.249 0.583 1.00 95.75 91 LEU A N 1
ATOM 741 C CA . LEU A 1 91 ? -6.047 5.184 0.451 1.00 95.75 91 LEU A CA 1
ATOM 742 C C . LEU A 1 91 ? -6.268 4.393 -0.840 1.00 95.75 91 LEU A C 1
ATOM 744 O O . LEU A 1 91 ? -5.343 4.267 -1.640 1.00 95.75 91 LEU A O 1
ATOM 748 N N . ASN A 1 92 ? -7.494 3.921 -1.084 1.00 96.44 92 ASN A N 1
ATOM 749 C CA . ASN A 1 92 ? -7.822 3.155 -2.288 1.00 96.44 92 ASN A CA 1
ATOM 750 C C . ASN A 1 92 ? -7.569 3.967 -3.568 1.00 96.44 92 ASN A C 1
ATOM 752 O O . ASN A 1 92 ? -6.915 3.470 -4.485 1.00 96.44 92 ASN A O 1
ATOM 756 N N . ARG A 1 93 ? -8.004 5.236 -3.608 1.00 96.94 93 ARG A N 1
ATOM 757 C CA . ARG A 1 93 ? -7.763 6.135 -4.752 1.00 96.94 93 ARG A CA 1
ATOM 758 C C . ARG A 1 93 ? -6.279 6.392 -4.995 1.00 96.94 93 ARG A C 1
ATOM 760 O O . ARG A 1 93 ? -5.830 6.339 -6.136 1.00 96.94 93 ARG A O 1
ATOM 767 N N . SER A 1 94 ? -5.515 6.660 -3.935 1.00 95.56 94 SER A N 1
ATOM 768 C CA . SER A 1 94 ? -4.066 6.882 -4.043 1.00 95.56 94 SER A CA 1
ATOM 769 C C . SER A 1 94 ? -3.356 5.633 -4.556 1.00 95.56 94 SER A C 1
ATOM 771 O O . SER A 1 94 ? -2.391 5.733 -5.311 1.00 95.56 94 SER A O 1
ATOM 773 N N . CYS A 1 95 ? -3.873 4.456 -4.201 1.00 94.62 95 CYS A N 1
ATOM 774 C CA . CYS A 1 95 ? -3.341 3.199 -4.685 1.00 94.62 95 CYS A CA 1
ATOM 775 C C . CYS A 1 95 ? -3.592 2.966 -6.170 1.00 94.62 95 CYS A C 1
ATOM 777 O O . CYS A 1 95 ? -2.669 2.638 -6.909 1.00 94.62 95 CYS A O 1
ATOM 779 N N . GLU A 1 96 ? -4.813 3.225 -6.630 1.00 94.94 96 GLU A N 1
ATOM 780 C CA . GLU A 1 96 ? -5.150 3.174 -8.053 1.00 94.94 96 GLU A CA 1
ATOM 781 C C . GLU A 1 96 ? -4.336 4.184 -8.873 1.00 94.94 96 GLU A C 1
ATOM 783 O O . GLU A 1 96 ? -3.856 3.864 -9.964 1.00 94.94 96 GLU A O 1
ATOM 788 N N . GLU A 1 97 ? -4.130 5.394 -8.339 1.00 95.88 97 GLU A N 1
ATOM 789 C CA . GLU A 1 97 ? -3.270 6.409 -8.953 1.00 95.88 97 GLU A CA 1
ATOM 790 C C . GLU A 1 97 ? -1.826 5.898 -9.082 1.00 95.88 97 GLU A C 1
ATOM 792 O O . GLU A 1 97 ? -1.233 5.985 -10.162 1.00 95.88 97 GLU A O 1
ATOM 797 N N . PHE A 1 98 ? -1.276 5.332 -8.005 1.00 95.00 98 PHE A N 1
ATOM 798 C CA . PHE A 1 98 ? 0.072 4.773 -7.976 1.00 95.00 98 PHE A CA 1
ATOM 799 C C . PHE A 1 98 ? 0.235 3.606 -8.961 1.00 95.00 98 PHE A C 1
ATOM 801 O O . PHE A 1 98 ? 1.146 3.632 -9.787 1.00 95.00 98 PHE A O 1
ATOM 808 N N . GLU A 1 99 ? -0.665 2.619 -8.941 1.00 94.12 99 GLU A N 1
ATOM 809 C CA . GLU A 1 99 ? -0.647 1.470 -9.858 1.00 94.12 99 GLU A CA 1
ATOM 810 C C . GLU A 1 99 ? -0.740 1.911 -11.325 1.00 94.12 99 GLU A C 1
ATOM 812 O O . GLU A 1 99 ? -0.041 1.382 -12.193 1.00 94.12 99 GLU A O 1
ATOM 817 N N . SER A 1 100 ? -1.589 2.901 -11.613 1.00 95.31 100 SER A N 1
ATOM 818 C CA . SER A 1 100 ? -1.745 3.472 -12.951 1.00 95.31 100 SER A CA 1
ATOM 819 C C . SER A 1 100 ? -0.461 4.153 -13.426 1.00 95.31 100 SER A C 1
ATOM 821 O O . SER A 1 100 ? 0.015 3.880 -14.530 1.00 95.31 100 SER A O 1
ATOM 823 N N . LYS A 1 101 ? 0.148 4.994 -12.582 1.00 95.69 101 LYS A N 1
ATOM 824 C CA . LYS A 1 101 ? 1.432 5.647 -12.875 1.00 95.69 101 LYS A CA 1
ATOM 825 C C . LYS A 1 101 ? 2.561 4.632 -13.050 1.00 95.69 101 LYS A C 1
ATOM 827 O O . LYS A 1 101 ? 3.340 4.750 -13.992 1.00 95.69 101 LYS A O 1
ATOM 832 N N . LEU A 1 102 ? 2.622 3.608 -12.198 1.00 94.94 102 LEU A N 1
ATOM 833 C CA . LEU A 1 102 ? 3.677 2.595 -12.239 1.00 94.94 102 LEU A CA 1
ATOM 834 C C . LEU A 1 102 ? 3.588 1.782 -13.528 1.00 94.94 102 LEU A C 1
ATOM 836 O O . LEU A 1 102 ? 4.604 1.516 -14.166 1.00 94.94 102 LEU A O 1
ATOM 840 N N . ARG A 1 103 ? 2.369 1.438 -13.943 1.00 95.19 103 ARG A N 1
ATOM 841 C CA . ARG A 1 103 ? 2.118 0.768 -15.218 1.00 95.19 103 ARG A CA 1
ATOM 842 C C . ARG A 1 103 ? 2.535 1.632 -16.403 1.00 95.19 103 ARG A C 1
ATOM 844 O O . ARG A 1 103 ? 3.272 1.151 -17.253 1.00 95.19 103 ARG A O 1
ATOM 851 N N . LYS A 1 104 ? 2.147 2.913 -16.425 1.00 95.50 104 LYS A N 1
ATOM 852 C CA . LYS A 1 104 ? 2.560 3.861 -17.477 1.00 95.50 104 LYS A CA 1
ATOM 853 C C . LYS A 1 104 ? 4.078 4.001 -17.571 1.00 95.50 104 LYS A C 1
ATOM 855 O O . LYS A 1 104 ? 4.609 4.043 -18.675 1.00 95.50 104 LYS A O 1
ATOM 860 N N . LEU A 1 105 ? 4.773 4.037 -16.432 1.00 96.00 105 LEU A N 1
ATOM 861 C CA . LEU A 1 105 ? 6.234 4.041 -16.404 1.00 96.00 105 LEU A CA 1
ATOM 862 C C . LEU A 1 105 ? 6.794 2.762 -17.038 1.00 96.00 105 LEU A C 1
ATOM 864 O O . LEU A 1 105 ? 7.609 2.851 -17.954 1.00 96.00 105 LEU A O 1
ATOM 868 N N . LYS A 1 106 ? 6.344 1.593 -16.556 1.00 95.19 106 LYS A N 1
ATOM 869 C CA . LYS A 1 106 ? 6.830 0.269 -16.973 1.00 95.19 106 LYS A CA 1
ATOM 870 C C . LYS A 1 106 ? 6.577 -0.022 -18.449 1.00 95.19 106 LYS A C 1
ATOM 872 O O . LYS A 1 106 ? 7.477 -0.497 -19.125 1.00 95.19 106 LYS A O 1
ATOM 877 N N . GLU A 1 107 ? 5.369 0.243 -18.930 1.00 94.56 107 GLU A N 1
ATOM 878 C CA . GLU A 1 107 ? 4.939 -0.073 -20.298 1.00 94.56 107 GLU A CA 1
ATOM 879 C C . GLU A 1 107 ? 5.290 1.030 -21.306 1.00 94.56 107 GLU A C 1
ATOM 881 O O . GLU A 1 107 ? 5.249 0.784 -22.508 1.00 94.56 107 GLU A O 1
ATOM 886 N N . GLY A 1 108 ? 5.633 2.230 -20.827 1.00 94.19 108 GLY A N 1
ATOM 887 C CA . GLY A 1 108 ? 6.022 3.375 -21.646 1.00 94.19 108 GLY A CA 1
ATOM 888 C C . GLY A 1 108 ? 7.526 3.633 -21.605 1.00 94.19 108 GLY A C 1
ATOM 889 O O . GLY A 1 108 ? 8.332 2.809 -22.036 1.00 94.19 108 GLY A O 1
ATOM 890 N N . ARG A 1 109 ? 7.913 4.797 -21.064 1.00 94.19 109 ARG A N 1
ATOM 891 C CA . ARG A 1 109 ? 9.283 5.330 -21.171 1.00 94.19 109 ARG A CA 1
ATOM 892 C C . ARG A 1 109 ? 10.363 4.381 -20.646 1.00 94.19 109 ARG A C 1
ATOM 894 O O . ARG A 1 109 ? 11.444 4.341 -21.221 1.00 94.19 109 ARG A O 1
ATOM 901 N N . LEU A 1 110 ? 10.115 3.618 -19.575 1.00 97.12 110 LEU A N 1
ATOM 902 C CA . LEU A 1 110 ? 11.129 2.698 -19.044 1.00 97.12 110 LEU A CA 1
ATOM 903 C C . LEU A 1 110 ? 11.443 1.572 -20.033 1.00 97.12 110 LEU A C 1
ATOM 905 O O . LEU A 1 110 ? 12.612 1.247 -20.233 1.00 97.12 110 LEU A O 1
ATOM 909 N N . LYS A 1 111 ? 10.411 0.997 -20.655 1.00 96.75 111 LYS A N 1
ATOM 910 C CA . LYS A 1 111 ? 10.574 -0.050 -21.661 1.00 96.75 111 LYS A CA 1
ATOM 911 C C . LYS A 1 111 ? 11.340 0.474 -22.875 1.00 96.75 111 LYS A C 1
ATOM 913 O O . LYS A 1 111 ? 12.330 -0.139 -23.257 1.00 96.75 111 LYS A O 1
ATOM 918 N N . GLU A 1 112 ? 10.970 1.647 -23.389 1.00 96.62 112 GLU A N 1
ATOM 919 C CA . GLU A 1 112 ? 11.679 2.297 -24.505 1.00 96.62 112 GLU A CA 1
ATOM 920 C C . GLU A 1 112 ? 13.161 2.559 -24.189 1.00 96.62 112 GLU A C 1
ATOM 922 O O . GLU A 1 112 ? 14.031 2.389 -25.044 1.00 96.62 112 GLU A O 1
ATOM 927 N N . LEU A 1 113 ? 13.474 2.971 -22.955 1.00 97.25 113 LEU A N 1
ATOM 928 C CA . LEU A 1 113 ? 14.857 3.187 -22.524 1.00 97.25 113 LEU A CA 1
ATOM 929 C C . LEU A 1 113 ? 15.633 1.873 -22.421 1.00 97.25 113 LEU A C 1
ATOM 931 O O . LEU A 1 113 ? 16.786 1.815 -22.841 1.00 97.25 113 LEU A O 1
ATOM 935 N N . ILE A 1 114 ? 15.019 0.814 -21.898 1.00 96.31 114 ILE A N 1
ATOM 936 C CA . ILE A 1 114 ? 15.654 -0.507 -21.831 1.00 96.31 114 ILE A CA 1
ATOM 937 C C . ILE A 1 114 ? 15.918 -1.056 -23.238 1.00 96.31 114 ILE A C 1
ATOM 939 O O . ILE A 1 114 ? 17.024 -1.526 -23.488 1.00 96.31 114 ILE A O 1
ATOM 943 N N . GLU A 1 115 ? 14.970 -0.920 -24.166 1.00 96.00 115 GLU A N 1
ATOM 944 C CA . GLU A 1 115 ? 15.136 -1.307 -25.576 1.00 96.00 115 GLU A CA 1
ATOM 945 C C . GLU A 1 115 ? 16.250 -0.495 -26.262 1.00 96.00 115 GLU A C 1
ATOM 947 O O . GLU A 1 115 ? 17.105 -1.054 -26.947 1.00 96.00 115 GLU A O 1
ATOM 952 N N . ARG A 1 116 ? 16.333 0.821 -26.013 1.00 97.00 116 ARG A N 1
ATOM 953 C CA . ARG A 1 116 ? 17.426 1.671 -26.529 1.00 97.00 116 ARG A CA 1
ATOM 954 C C . ARG A 1 116 ? 18.808 1.202 -26.060 1.00 97.00 116 ARG A C 1
ATOM 956 O O . ARG A 1 116 ? 19.792 1.374 -26.778 1.00 97.00 116 ARG A O 1
ATOM 963 N N . HIS A 1 117 ? 18.884 0.643 -24.856 1.00 96.44 117 HIS A N 1
ATOM 964 C CA . HIS A 1 117 ? 20.119 0.158 -24.245 1.00 96.44 117 HIS A CA 1
ATOM 965 C C . HIS A 1 117 ? 20.293 -1.366 -24.356 1.00 96.44 117 HIS A C 1
ATOM 967 O O . HIS A 1 117 ? 21.178 -1.917 -23.699 1.00 96.44 117 HIS A O 1
ATOM 973 N N . GLU A 1 118 ? 19.506 -2.051 -25.193 1.00 96.00 118 GLU A N 1
ATOM 974 C CA . GLU A 1 118 ? 19.463 -3.517 -25.247 1.00 96.00 118 GLU A CA 1
ATOM 975 C C . GLU A 1 118 ? 20.841 -4.145 -25.490 1.00 96.00 118 GLU A C 1
ATOM 977 O O . GLU A 1 118 ? 21.219 -5.065 -24.771 1.00 96.00 118 GLU A O 1
ATOM 982 N N . GLU A 1 119 ? 21.630 -3.622 -26.431 1.00 95.50 119 GLU A N 1
ATOM 983 C CA . GLU A 1 119 ? 22.961 -4.163 -26.752 1.00 95.50 119 GLU A CA 1
ATOM 984 C C . GLU A 1 119 ? 23.966 -4.009 -25.598 1.00 95.50 119 GLU A C 1
ATOM 986 O O . GLU A 1 119 ? 24.752 -4.916 -25.317 1.00 95.50 119 GLU A O 1
ATOM 991 N N . GLU A 1 120 ? 23.916 -2.891 -24.866 1.00 94.81 120 GLU A N 1
ATOM 992 C CA . GLU A 1 120 ? 24.741 -2.694 -23.666 1.00 94.81 120 GLU A CA 1
ATOM 993 C C . GLU A 1 120 ? 24.334 -3.679 -22.560 1.00 94.81 120 GLU A C 1
ATOM 995 O O . GLU A 1 120 ? 25.188 -4.276 -21.895 1.00 94.81 120 GLU A O 1
ATOM 1000 N N . ILE A 1 121 ? 23.023 -3.866 -22.376 1.00 94.38 121 ILE A N 1
ATOM 1001 C CA . ILE A 1 121 ? 22.461 -4.800 -21.398 1.00 94.38 121 ILE A CA 1
ATOM 1002 C C . ILE A 1 121 ? 22.838 -6.237 -21.771 1.00 94.38 121 ILE A C 1
ATOM 1004 O O . ILE A 1 121 ? 23.284 -6.986 -20.902 1.00 94.38 121 ILE A O 1
ATOM 1008 N N . ARG A 1 122 ? 22.728 -6.605 -23.052 1.00 94.12 122 ARG A N 1
ATOM 1009 C CA . ARG A 1 122 ? 23.095 -7.913 -23.606 1.00 94.12 122 ARG A CA 1
ATOM 1010 C C . ARG A 1 122 ? 24.565 -8.219 -23.364 1.00 94.12 122 ARG A C 1
ATOM 1012 O O . ARG A 1 122 ? 24.870 -9.262 -22.793 1.00 94.12 122 ARG A O 1
ATOM 1019 N N . GLY A 1 123 ? 25.461 -7.286 -23.685 1.00 91.75 123 GLY A N 1
ATOM 1020 C CA . GLY A 1 123 ? 26.896 -7.461 -23.455 1.00 91.75 123 GLY A CA 1
ATOM 1021 C C . GLY A 1 123 ? 27.237 -7.718 -21.983 1.00 91.75 123 GLY A C 1
ATOM 1022 O O . GLY A 1 123 ? 28.044 -8.596 -21.670 1.00 91.75 123 GLY A O 1
ATOM 1023 N N . LYS A 1 124 ? 26.586 -7.012 -21.048 1.00 90.31 124 LYS A N 1
ATOM 1024 C CA . LYS A 1 124 ? 26.778 -7.253 -19.606 1.00 90.31 124 LYS A CA 1
ATOM 1025 C C . LYS A 1 124 ? 26.135 -8.559 -19.133 1.00 90.31 124 LYS A C 1
ATOM 1027 O O . LYS A 1 124 ? 26.732 -9.274 -18.333 1.00 90.31 124 LYS A O 1
ATOM 1032 N N . TYR A 1 125 ? 24.955 -8.892 -19.644 1.00 89.81 125 TYR A N 1
ATOM 1033 C CA . TYR A 1 125 ? 24.254 -10.135 -19.335 1.00 89.81 125 TYR A CA 1
ATOM 1034 C C . TYR A 1 125 ? 25.052 -11.366 -19.796 1.00 89.81 125 TYR A C 1
ATOM 1036 O O . TYR A 1 125 ? 25.208 -12.324 -19.047 1.00 89.81 125 TYR A O 1
ATOM 1044 N N . GLU A 1 126 ? 25.628 -11.342 -20.998 1.00 88.50 126 GLU A N 1
ATOM 1045 C CA . GLU A 1 126 ? 26.400 -12.464 -21.548 1.00 88.50 126 GLU A CA 1
ATOM 1046 C C . GLU A 1 126 ? 27.752 -12.672 -20.854 1.00 88.50 126 GLU A C 1
ATOM 1048 O O . GLU A 1 126 ? 28.270 -13.791 -20.831 1.00 88.50 126 GLU A O 1
ATOM 1053 N N . THR A 1 127 ? 28.317 -11.616 -20.267 1.00 86.75 127 THR A N 1
ATOM 1054 C CA . THR A 1 127 ? 29.624 -11.656 -19.592 1.00 86.75 127 THR A CA 1
ATOM 1055 C C . THR A 1 127 ? 29.527 -11.906 -18.087 1.00 86.75 127 THR A C 1
ATOM 1057 O O . THR A 1 127 ? 30.498 -12.367 -17.490 1.00 86.75 127 THR A O 1
ATOM 1060 N N . ASN A 1 128 ? 28.370 -11.667 -17.463 1.00 84.06 128 ASN A N 1
ATOM 1061 C CA . ASN A 1 128 ? 28.169 -11.842 -16.026 1.00 84.06 128 ASN A CA 1
ATOM 1062 C C . ASN A 1 128 ? 27.378 -13.131 -15.715 1.00 84.06 128 ASN A C 1
ATOM 1064 O O . ASN A 1 128 ? 26.174 -13.227 -15.951 1.00 84.06 128 ASN A O 1
ATOM 1068 N N . GLU A 1 129 ? 28.054 -14.145 -15.166 1.00 81.12 129 GLU A N 1
ATOM 1069 C CA . GLU A 1 129 ? 27.424 -15.421 -14.784 1.00 81.12 129 GLU A CA 1
ATOM 1070 C C . GLU A 1 129 ? 26.364 -15.275 -13.684 1.00 81.12 129 GLU A C 1
ATOM 1072 O O . GLU A 1 129 ? 25.339 -15.955 -13.739 1.00 81.12 129 GLU A O 1
ATOM 1077 N N . GLU A 1 130 ? 26.547 -14.350 -12.737 1.00 79.00 130 GLU A N 1
ATOM 1078 C CA . GLU A 1 130 ? 25.576 -14.114 -11.664 1.00 79.00 130 GLU A CA 1
ATOM 1079 C C . GLU A 1 130 ? 24.275 -13.492 -12.192 1.00 79.00 130 GLU A C 1
ATOM 1081 O O . GLU A 1 130 ? 23.192 -13.854 -11.732 1.00 79.00 130 GLU A O 1
ATOM 1086 N N . MET A 1 131 ? 24.356 -12.611 -13.200 1.00 78.56 131 MET A N 1
ATOM 1087 C CA . MET A 1 131 ? 23.168 -12.063 -13.873 1.00 78.56 131 MET A CA 1
ATOM 1088 C C . MET A 1 131 ? 22.374 -13.144 -14.620 1.00 78.56 131 MET A C 1
ATOM 1090 O O . MET A 1 131 ? 21.143 -13.097 -14.640 1.00 78.56 131 MET A O 1
ATOM 1094 N N . ARG A 1 132 ? 23.065 -14.109 -15.245 1.00 72.75 132 ARG A N 1
ATOM 1095 C CA . ARG A 1 132 ? 22.422 -15.186 -16.019 1.00 72.75 132 ARG A CA 1
ATOM 1096 C C . ARG A 1 132 ? 21.662 -16.175 -15.145 1.00 72.75 132 ARG A C 1
ATOM 1098 O O . ARG A 1 132 ? 20.705 -16.786 -15.628 1.00 72.75 132 ARG A O 1
ATOM 1105 N N . GLY A 1 133 ? 22.063 -16.331 -13.881 1.00 71.19 133 GLY A N 1
ATOM 1106 C CA . GLY A 1 133 ? 21.433 -17.256 -12.938 1.00 71.19 133 GLY A CA 1
ATOM 1107 C C . GLY A 1 133 ? 21.212 -18.650 -13.549 1.00 71.19 133 GLY A C 1
ATOM 1108 O O . GLY A 1 133 ? 22.105 -19.221 -14.174 1.00 71.19 133 GLY A O 1
ATOM 1109 N N . TYR A 1 134 ? 19.991 -19.186 -13.421 1.00 58.31 134 TYR A N 1
ATOM 1110 C CA . TYR A 1 134 ? 19.553 -20.446 -14.043 1.00 58.31 134 TYR A CA 1
ATOM 1111 C C . TYR A 1 134 ? 19.156 -20.273 -15.524 1.00 58.31 134 TYR A C 1
ATOM 1113 O O . TYR A 1 134 ? 17.993 -20.458 -15.861 1.00 58.31 134 TYR A O 1
ATOM 1121 N N . LYS A 1 135 ? 20.089 -19.918 -16.421 1.00 65.12 135 LYS A N 1
ATOM 1122 C CA . LYS A 1 135 ? 19.870 -19.874 -17.893 1.00 65.12 135 LYS A CA 1
ATOM 1123 C C . LYS A 1 135 ? 18.518 -19.262 -18.330 1.00 65.12 135 LYS A C 1
AT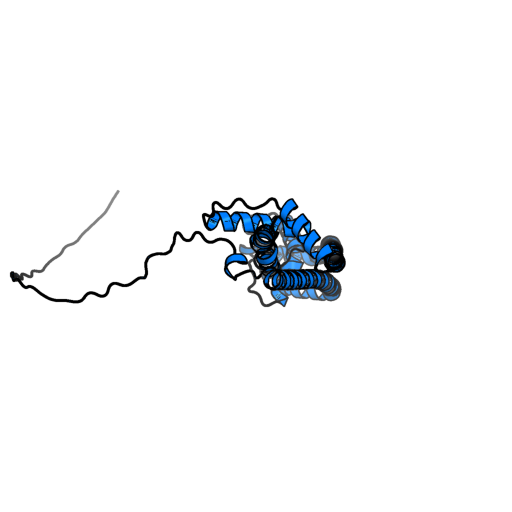OM 1125 O O . LYS A 1 135 ? 17.877 -19.776 -19.247 1.00 65.12 135 LYS A O 1
ATOM 1130 N N . SER A 1 136 ? 18.063 -18.197 -17.670 1.00 75.62 136 SER A N 1
ATOM 1131 C CA . SER A 1 136 ? 16.807 -17.542 -18.057 1.00 75.62 136 SER A CA 1
ATOM 1132 C C . SER A 1 136 ? 16.985 -16.915 -19.439 1.00 75.62 136 SER A C 1
ATOM 1134 O O . SER A 1 136 ? 18.020 -16.289 -19.649 1.00 75.62 136 SER A O 1
ATOM 1136 N N . PRO A 1 137 ? 16.037 -17.031 -20.379 1.00 88.50 137 PRO A N 1
ATOM 1137 C CA . PRO A 1 137 ? 16.067 -16.277 -21.628 1.00 88.50 137 PRO A CA 1
ATOM 1138 C C . PRO A 1 137 ? 16.371 -14.788 -21.404 1.00 88.50 137 PRO A C 1
ATOM 1140 O O . PRO A 1 137 ? 15.903 -14.187 -20.439 1.00 88.50 137 PRO A O 1
ATOM 1143 N N . PHE A 1 138 ? 17.139 -14.175 -22.310 1.00 91.06 138 PHE A N 1
ATOM 1144 C CA . PHE A 1 138 ? 17.498 -12.754 -22.205 1.00 91.06 138 PHE A CA 1
ATOM 1145 C C . PHE A 1 138 ? 16.265 -11.835 -22.148 1.00 91.06 138 PHE A C 1
ATOM 1147 O O . PHE A 1 138 ? 16.273 -10.841 -21.432 1.00 91.06 138 PHE A O 1
ATOM 1154 N N . GLN A 1 139 ? 15.183 -12.196 -22.842 1.00 91.88 139 GLN A N 1
ATOM 1155 C CA . GLN A 1 139 ? 13.929 -11.437 -22.805 1.00 91.88 139 GLN A CA 1
ATOM 1156 C C . GLN A 1 139 ? 13.295 -11.416 -21.406 1.00 91.88 139 GLN A C 1
ATOM 1158 O O . GLN A 1 139 ? 12.910 -10.353 -20.925 1.00 91.88 139 GLN A O 1
ATOM 1163 N N . ASP A 1 140 ? 13.301 -12.546 -20.699 1.00 91.06 140 ASP A N 1
ATOM 1164 C CA . ASP A 1 140 ? 12.815 -12.624 -19.316 1.00 91.06 140 ASP A CA 1
ATOM 1165 C C . ASP A 1 140 ? 13.664 -11.747 -18.381 1.00 91.06 140 ASP A C 1
ATOM 1167 O O . ASP A 1 140 ? 13.161 -11.154 -17.425 1.00 91.06 140 ASP A O 1
ATOM 1171 N N . PHE A 1 141 ? 14.966 -11.617 -18.666 1.00 91.56 141 PHE A N 1
ATOM 1172 C CA . PHE A 1 141 ? 15.843 -10.705 -17.933 1.00 91.56 141 PHE A CA 1
ATOM 1173 C C . PHE A 1 141 ? 15.480 -9.232 -18.174 1.00 91.56 141 PHE A C 1
ATOM 1175 O O . PHE A 1 141 ? 15.454 -8.459 -17.215 1.00 91.56 141 PHE A O 1
ATOM 1182 N N . LEU A 1 142 ? 15.146 -8.837 -19.407 1.00 94.06 142 LEU A N 1
ATOM 1183 C CA . LEU A 1 142 ? 14.672 -7.478 -19.699 1.00 94.06 142 LEU A CA 1
ATOM 1184 C C . LEU A 1 142 ? 13.352 -7.174 -18.979 1.00 94.06 142 LEU A C 1
ATOM 1186 O O . LEU A 1 142 ? 13.215 -6.119 -18.356 1.00 94.06 142 LEU A O 1
ATOM 1190 N N . GLU A 1 143 ? 12.405 -8.113 -18.988 1.00 93.69 143 GLU A N 1
ATOM 1191 C CA . GLU A 1 143 ? 11.148 -7.975 -18.248 1.00 93.69 143 GLU A CA 1
ATOM 1192 C C . GLU A 1 143 ? 11.393 -7.853 -16.736 1.00 93.69 143 GLU A C 1
ATOM 1194 O O . GLU A 1 143 ? 10.793 -7.012 -16.057 1.00 93.69 143 GLU A O 1
ATOM 1199 N N . LYS A 1 144 ? 12.336 -8.634 -16.201 1.00 92.31 144 LYS A N 1
ATOM 1200 C CA . LYS A 1 144 ? 12.765 -8.529 -14.805 1.00 92.31 144 LYS A CA 1
ATOM 1201 C C . LYS A 1 144 ? 13.334 -7.141 -14.488 1.00 92.31 144 LYS A C 1
ATOM 1203 O O . LYS A 1 144 ? 12.965 -6.563 -13.468 1.00 92.31 144 LYS A O 1
ATOM 1208 N N . LEU A 1 145 ? 14.166 -6.567 -15.363 1.00 94.19 145 LEU A N 1
ATOM 1209 C CA . LEU A 1 145 ? 14.677 -5.201 -15.190 1.00 94.19 145 LEU A CA 1
ATOM 1210 C C . LEU A 1 145 ? 13.541 -4.171 -15.142 1.00 94.19 145 LEU A C 1
ATOM 1212 O O . LEU A 1 145 ? 13.523 -3.332 -14.241 1.00 94.19 145 LEU A O 1
ATOM 1216 N N . ILE A 1 146 ? 12.564 -4.255 -16.048 1.00 95.38 146 ILE A N 1
ATOM 1217 C CA . ILE A 1 146 ? 11.386 -3.372 -16.026 1.00 95.38 146 ILE A CA 1
ATOM 1218 C C . ILE A 1 146 ? 10.651 -3.498 -14.685 1.00 95.38 146 ILE A C 1
ATOM 1220 O O . ILE A 1 146 ? 10.305 -2.499 -14.048 1.00 95.38 146 ILE A O 1
ATOM 1224 N N . ASN A 1 147 ? 10.426 -4.732 -14.233 1.00 92.75 147 ASN A N 1
ATOM 1225 C CA . ASN A 1 147 ? 9.627 -4.996 -13.046 1.00 92.75 147 ASN A CA 1
ATOM 1226 C C . ASN A 1 147 ? 10.291 -4.554 -11.740 1.00 92.75 147 ASN A C 1
ATOM 1228 O O . ASN A 1 147 ? 9.590 -4.039 -10.866 1.00 92.75 147 ASN A O 1
ATOM 1232 N N . GLU A 1 148 ? 11.612 -4.691 -11.636 1.00 92.19 148 GLU A N 1
ATOM 1233 C CA . GLU A 1 148 ? 12.392 -4.371 -10.434 1.00 92.19 148 GLU A CA 1
ATOM 1234 C C . GLU A 1 148 ? 12.830 -2.899 -10.347 1.00 92.19 148 GLU A C 1
ATOM 1236 O O . GLU A 1 148 ? 13.321 -2.468 -9.303 1.00 92.19 148 GLU A O 1
ATOM 1241 N N . PHE A 1 149 ? 12.682 -2.109 -11.418 1.00 94.31 149 PHE A N 1
ATOM 1242 C CA . PHE A 1 149 ? 13.271 -0.764 -11.503 1.00 94.31 149 PHE A CA 1
ATOM 1243 C C . PHE A 1 149 ? 12.837 0.173 -10.369 1.00 94.31 149 PHE A C 1
ATOM 1245 O O . PHE A 1 149 ? 13.681 0.768 -9.695 1.00 94.31 149 PHE A O 1
ATOM 1252 N N . TYR A 1 150 ? 11.527 0.293 -10.127 1.00 92.88 150 TYR A N 1
ATOM 1253 C CA . TYR A 1 150 ? 11.011 1.195 -9.093 1.00 92.88 150 TYR A CA 1
ATOM 1254 C C . TYR A 1 150 ? 11.359 0.712 -7.675 1.00 92.88 150 TYR A C 1
ATOM 1256 O O . TYR A 1 150 ? 11.695 1.515 -6.801 1.00 92.88 150 TYR A O 1
ATOM 1264 N N . GLU A 1 151 ? 11.360 -0.604 -7.453 1.00 89.62 151 GLU A N 1
ATOM 1265 C CA . GLU A 1 151 ? 11.785 -1.211 -6.188 1.00 89.62 151 GLU A CA 1
ATOM 1266 C C . GLU A 1 151 ? 13.264 -0.907 -5.902 1.00 89.62 151 GLU A C 1
ATOM 1268 O O . GLU A 1 151 ? 13.612 -0.468 -4.801 1.00 89.62 151 GLU A O 1
ATOM 1273 N N . TYR A 1 152 ? 14.130 -1.065 -6.909 1.00 90.50 152 TYR A N 1
ATOM 1274 C CA . TYR A 1 152 ? 15.549 -0.728 -6.804 1.00 90.50 152 TYR A CA 1
ATOM 1275 C C . TYR A 1 152 ? 15.754 0.769 -6.532 1.00 90.50 152 TYR A C 1
ATOM 1277 O O . TYR A 1 152 ? 16.501 1.131 -5.620 1.00 90.50 152 TYR A O 1
ATOM 1285 N N . TYR A 1 153 ? 15.028 1.640 -7.243 1.00 92.19 153 TYR A N 1
ATOM 1286 C CA . TYR A 1 153 ? 15.027 3.088 -7.011 1.00 92.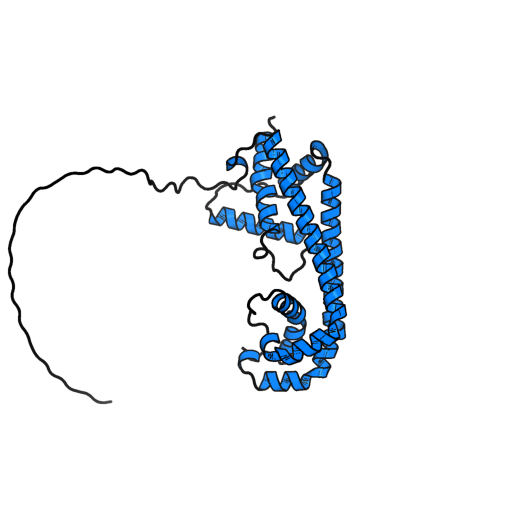19 153 TYR A CA 1
ATOM 1287 C C . TYR A 1 153 ? 14.688 3.451 -5.558 1.00 92.19 153 TYR A C 1
ATOM 1289 O O . TYR A 1 153 ? 15.460 4.156 -4.899 1.00 92.19 153 TYR A O 1
ATOM 1297 N N . ARG A 1 154 ? 13.573 2.935 -5.025 1.00 88.31 154 ARG A N 1
ATOM 1298 C CA . ARG A 1 154 ? 13.119 3.216 -3.652 1.00 88.31 154 ARG A CA 1
ATOM 1299 C C . ARG A 1 154 ? 14.115 2.732 -2.605 1.00 88.31 154 ARG A C 1
ATOM 1301 O O . ARG A 1 154 ? 14.376 3.445 -1.636 1.00 88.31 154 ARG A O 1
ATOM 1308 N N . ARG A 1 155 ? 14.686 1.539 -2.788 1.00 85.38 155 ARG A N 1
ATOM 1309 C CA . ARG A 1 155 ? 15.682 0.988 -1.856 1.00 85.38 155 ARG A CA 1
ATOM 1310 C C . ARG A 1 155 ? 16.965 1.804 -1.846 1.00 85.38 155 ARG A C 1
ATOM 1312 O O . ARG A 1 155 ? 17.433 2.157 -0.766 1.00 85.38 155 ARG A O 1
ATOM 1319 N N . LYS A 1 156 ? 17.472 2.168 -3.029 1.00 86.06 156 LYS A N 1
ATOM 1320 C CA . LYS A 1 156 ? 18.668 3.007 -3.171 1.00 86.06 156 LYS A CA 1
ATOM 1321 C C . LYS A 1 156 ? 18.472 4.380 -2.520 1.00 86.06 156 LYS A C 1
ATOM 1323 O O . LYS A 1 156 ? 19.374 4.861 -1.847 1.00 86.06 156 LYS A O 1
ATOM 1328 N N . LYS A 1 157 ? 17.274 4.971 -2.638 1.00 84.81 157 LYS A N 1
ATOM 1329 C CA . LYS A 1 157 ? 16.910 6.242 -1.980 1.00 84.81 157 LYS A CA 1
ATOM 1330 C C . LYS A 1 157 ? 16.862 6.151 -0.448 1.00 84.81 157 LYS A C 1
ATOM 1332 O O . LYS A 1 157 ? 17.153 7.136 0.217 1.00 84.81 157 LYS A O 1
ATOM 1337 N N . LYS A 1 158 ? 16.486 4.997 0.116 1.00 80.56 158 LYS A N 1
ATOM 1338 C CA . LYS A 1 158 ? 16.382 4.777 1.573 1.00 80.56 158 LYS A CA 1
ATOM 1339 C C . LYS A 1 158 ? 17.687 4.289 2.223 1.00 80.56 158 LYS A C 1
ATOM 1341 O O . LYS A 1 158 ? 17.654 3.953 3.402 1.00 80.56 158 LYS A O 1
ATOM 1346 N N . GLU A 1 159 ? 18.781 4.172 1.464 1.00 72.75 159 GLU A N 1
ATOM 1347 C CA . GLU A 1 159 ? 20.064 3.591 1.911 1.00 72.75 159 GLU A CA 1
ATOM 1348 C C . GLU A 1 159 ? 19.926 2.202 2.570 1.00 72.75 159 GLU A C 1
ATOM 1350 O O . GLU A 1 159 ? 20.792 1.745 3.317 1.00 72.75 159 GLU A O 1
ATOM 1355 N N . LYS A 1 160 ? 18.830 1.486 2.290 1.00 65.69 160 LYS A N 1
ATOM 1356 C CA . LYS A 1 160 ? 18.644 0.119 2.774 1.00 65.69 160 LYS A CA 1
ATOM 1357 C C . LYS A 1 160 ? 19.538 -0.797 1.945 1.00 65.69 160 LYS A C 1
ATOM 1359 O O . LYS A 1 160 ? 19.595 -0.653 0.723 1.00 65.69 160 LYS A O 1
ATOM 1364 N N . GLY A 1 161 ? 20.223 -1.736 2.606 1.00 60.12 161 GLY A N 1
ATOM 1365 C CA . GLY A 1 161 ? 21.093 -2.711 1.943 1.00 60.12 161 GLY A CA 1
ATOM 1366 C C . GLY A 1 161 ? 20.403 -3.321 0.722 1.00 60.12 161 GLY A C 1
ATOM 1367 O O . GLY A 1 161 ? 19.236 -3.697 0.805 1.00 60.12 161 GLY A O 1
ATOM 1368 N N . LEU A 1 162 ? 21.101 -3.353 -0.415 1.00 61.69 162 LEU A N 1
ATOM 1369 C CA . LEU A 1 162 ? 20.544 -3.790 -1.694 1.00 61.69 162 LEU A CA 1
ATOM 1370 C C . LEU A 1 162 ? 20.421 -5.322 -1.697 1.00 61.69 162 LEU A C 1
ATOM 1372 O O . LEU A 1 162 ? 21.450 -6.003 -1.666 1.00 61.69 162 LEU A O 1
ATOM 1376 N N . PRO A 1 163 ? 19.207 -5.899 -1.764 1.00 60.59 163 PRO A N 1
ATOM 1377 C CA . PRO A 1 163 ? 19.045 -7.313 -2.089 1.00 60.59 163 PRO A CA 1
ATOM 1378 C C . PRO A 1 163 ? 19.566 -7.577 -3.514 1.00 60.59 163 PRO A C 1
ATOM 1380 O O . PRO A 1 163 ? 19.865 -6.622 -4.240 1.00 60.59 163 PRO A O 1
ATOM 1383 N N . PRO A 1 164 ? 19.674 -8.842 -3.955 1.00 66.12 164 PRO A N 1
ATOM 1384 C CA . PRO A 1 164 ? 20.211 -9.184 -5.270 1.00 66.12 164 PRO A CA 1
ATOM 1385 C C . PRO A 1 164 ? 19.185 -8.901 -6.386 1.00 66.12 164 PRO A C 1
ATOM 1387 O O . PRO A 1 164 ? 18.719 -9.812 -7.065 1.00 66.12 164 PRO A O 1
ATOM 1390 N N . LEU A 1 165 ? 18.803 -7.634 -6.560 1.00 80.94 165 LEU A N 1
ATOM 1391 C CA . LEU A 1 165 ? 18.052 -7.175 -7.726 1.00 80.94 165 LEU A CA 1
ATOM 1392 C C . LEU A 1 165 ? 18.996 -7.056 -8.922 1.00 80.94 165 LEU A C 1
ATOM 1394 O O . LEU A 1 165 ? 20.162 -6.673 -8.771 1.00 80.94 165 LEU A O 1
ATOM 1398 N N . SER A 1 166 ? 18.478 -7.328 -10.119 1.00 87.50 166 SER A N 1
ATOM 1399 C CA . SER A 1 166 ? 19.263 -7.352 -11.358 1.00 87.50 166 SER A CA 1
ATOM 1400 C C . SER A 1 166 ? 19.958 -6.012 -11.635 1.00 87.50 166 SER A C 1
ATOM 1402 O O . SER A 1 166 ? 21.082 -5.977 -12.139 1.00 87.50 166 SER A O 1
ATOM 1404 N N . TRP A 1 167 ? 19.335 -4.902 -11.230 1.00 90.94 167 TRP A N 1
ATOM 1405 C CA . TRP A 1 167 ? 19.871 -3.550 -11.403 1.00 90.94 167 TRP A CA 1
ATOM 1406 C C . TRP A 1 167 ? 21.196 -3.283 -10.688 1.00 90.94 167 TRP A C 1
ATOM 1408 O O . TRP A 1 167 ? 21.942 -2.412 -11.134 1.00 90.94 167 TRP A O 1
ATOM 1418 N N . ARG A 1 168 ? 21.545 -4.053 -9.648 1.00 86.56 168 ARG A N 1
ATOM 1419 C CA . ARG A 1 168 ? 22.835 -3.920 -8.946 1.00 86.56 168 ARG A CA 1
ATOM 1420 C C . ARG A 1 168 ? 24.024 -4.071 -9.894 1.00 86.56 168 ARG A C 1
ATOM 1422 O O . ARG A 1 168 ? 25.043 -3.408 -9.731 1.00 86.56 168 ARG A O 1
ATOM 1429 N N . TYR A 1 169 ? 23.887 -4.938 -10.888 1.00 86.94 169 TYR A N 1
ATOM 1430 C CA . TYR A 1 169 ? 24.934 -5.222 -11.860 1.00 86.94 169 TYR A CA 1
ATOM 1431 C C . TYR A 1 169 ? 24.942 -4.234 -13.043 1.00 86.94 169 TYR A C 1
ATOM 1433 O O . TYR A 1 169 ? 25.831 -4.270 -13.895 1.00 86.94 169 TYR A O 1
ATOM 1441 N N . LEU A 1 170 ? 23.953 -3.339 -13.096 1.00 90.81 170 LEU A N 1
ATOM 1442 C CA . LEU A 1 170 ? 23.764 -2.320 -14.125 1.00 90.81 170 LEU A CA 1
ATOM 1443 C C . LEU A 1 170 ? 23.748 -0.911 -13.517 1.00 90.81 170 LEU A C 1
ATOM 1445 O O . LEU A 1 170 ? 23.102 -0.033 -14.076 1.00 90.81 170 LEU A O 1
ATOM 1449 N N . ASP A 1 171 ? 2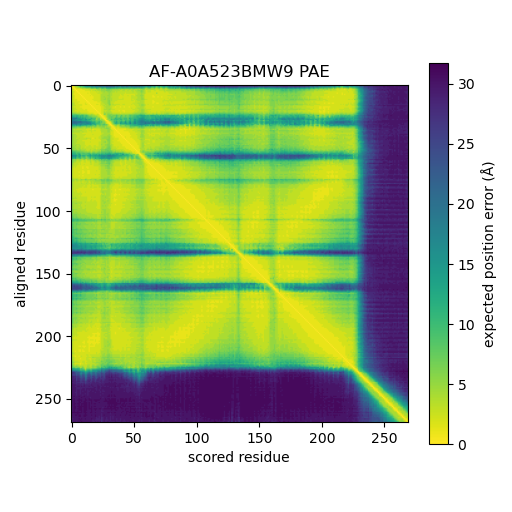4.435 -0.670 -12.395 1.00 89.50 171 ASP A N 1
ATOM 1450 C CA . ASP A 1 171 ? 24.226 0.554 -11.607 1.00 89.50 171 ASP A CA 1
ATOM 1451 C C . ASP A 1 171 ? 24.491 1.853 -12.392 1.00 89.50 171 ASP A C 1
ATOM 1453 O O . ASP A 1 171 ? 23.713 2.802 -12.294 1.00 89.50 171 ASP A O 1
ATOM 1457 N N . ASP A 1 172 ? 25.518 1.881 -13.248 1.00 92.62 172 ASP A N 1
ATOM 1458 C CA . ASP A 1 172 ? 25.792 3.029 -14.125 1.00 92.62 172 ASP A CA 1
ATOM 1459 C C . ASP A 1 172 ? 24.631 3.304 -15.090 1.00 92.62 172 ASP A C 1
ATOM 1461 O O . ASP A 1 172 ? 24.183 4.444 -15.234 1.00 92.62 172 ASP A O 1
ATOM 1465 N N . LEU A 1 173 ? 24.108 2.250 -15.725 1.00 95.31 173 LEU A N 1
ATOM 1466 C CA . LEU A 1 173 ? 22.980 2.349 -16.648 1.00 95.31 173 LEU A CA 1
ATOM 1467 C C . LEU A 1 173 ? 21.695 2.720 -15.898 1.00 95.31 173 LEU A C 1
ATOM 1469 O O . LEU A 1 173 ? 20.959 3.592 -16.352 1.00 95.31 173 LEU A O 1
ATOM 1473 N N . PHE A 1 174 ? 21.468 2.128 -14.724 1.00 95.50 174 PHE A N 1
ATOM 1474 C CA . PHE A 1 174 ? 20.373 2.490 -13.832 1.00 95.50 174 PHE A CA 1
ATOM 1475 C C . PHE A 1 17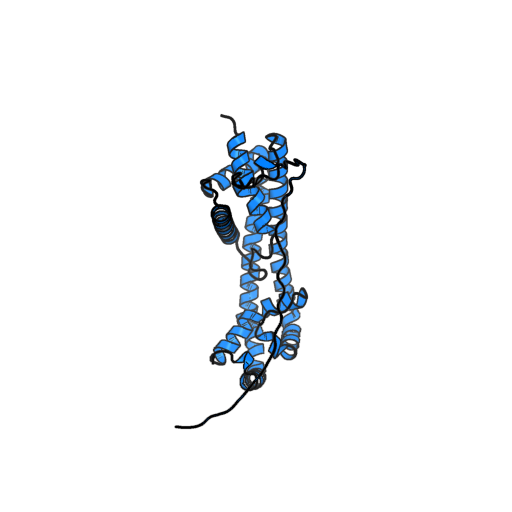4 ? 20.393 3.986 -13.521 1.00 95.50 174 PHE A C 1
ATOM 1477 O O . PHE A 1 174 ? 19.367 4.647 -13.635 1.00 95.50 174 PHE A O 1
ATOM 1484 N N . ASN A 1 175 ? 21.551 4.541 -13.152 1.00 94.75 175 ASN A N 1
ATOM 1485 C CA . ASN A 1 175 ? 21.663 5.952 -12.789 1.00 94.75 175 ASN A CA 1
ATOM 1486 C C . ASN A 1 175 ? 21.351 6.880 -13.975 1.00 94.75 175 ASN A C 1
ATOM 1488 O O . ASN A 1 175 ? 20.714 7.914 -13.759 1.00 94.75 175 ASN A O 1
ATOM 1492 N N . ARG A 1 176 ? 21.742 6.504 -15.203 1.00 96.50 176 ARG A N 1
ATOM 1493 C CA . ARG A 1 176 ? 21.388 7.240 -16.431 1.00 96.50 176 ARG A CA 1
ATOM 1494 C C . ARG A 1 176 ? 19.886 7.183 -16.714 1.00 96.50 176 ARG A C 1
ATOM 1496 O O . ARG A 1 176 ? 19.255 8.230 -16.817 1.00 96.50 176 ARG A O 1
ATOM 1503 N N . ILE A 1 177 ? 19.298 5.985 -16.730 1.00 97.31 177 ILE A N 1
ATOM 1504 C CA . ILE A 1 177 ? 17.854 5.791 -16.952 1.00 97.31 177 ILE A CA 1
ATOM 1505 C C . ILE A 1 177 ? 17.036 6.516 -15.871 1.00 97.31 177 ILE A C 1
ATOM 1507 O O . ILE A 1 177 ? 16.076 7.217 -16.175 1.00 97.31 177 ILE A O 1
ATOM 1511 N N . ARG A 1 178 ? 17.445 6.420 -14.602 1.00 96.31 178 ARG A N 1
ATOM 1512 C CA . ARG A 1 178 ? 16.825 7.139 -13.479 1.00 96.31 178 ARG A CA 1
ATOM 1513 C C . ARG A 1 178 ? 16.819 8.650 -13.696 1.00 96.31 178 ARG A C 1
ATOM 1515 O O . ARG A 1 178 ? 15.835 9.292 -13.349 1.00 96.31 178 ARG A O 1
ATOM 1522 N N . TYR A 1 179 ? 17.903 9.215 -14.226 1.00 96.62 179 TYR A N 1
ATOM 1523 C CA . TYR A 1 179 ? 17.981 10.647 -14.507 1.00 96.62 179 TYR A CA 1
ATOM 1524 C C . TYR A 1 179 ? 16.987 11.059 -15.603 1.00 96.62 179 TYR A C 1
ATOM 1526 O O . TYR A 1 179 ? 16.293 12.059 -15.452 1.00 96.62 179 TYR A O 1
ATOM 1534 N N . GLU A 1 180 ? 16.841 10.252 -16.658 1.00 97.44 180 GLU A N 1
ATOM 1535 C CA . GLU A 1 180 ? 15.859 10.504 -17.727 1.00 97.44 180 GLU A CA 1
ATOM 1536 C C . GLU A 1 180 ? 14.395 10.371 -17.266 1.00 97.44 180 GLU A C 1
ATOM 1538 O O . GLU A 1 180 ? 13.498 11.007 -17.834 1.00 97.44 180 GLU A O 1
ATOM 1543 N N . LEU A 1 181 ? 14.156 9.557 -16.235 1.00 97.38 181 LEU A N 1
ATOM 1544 C CA . LEU A 1 181 ? 12.839 9.271 -15.657 1.00 97.38 181 LEU A CA 1
ATOM 1545 C C . LEU A 1 181 ? 12.553 10.064 -14.373 1.00 97.38 181 LEU A C 1
ATOM 1547 O O . LEU A 1 181 ? 11.615 9.731 -13.653 1.00 97.38 181 LEU A O 1
ATOM 1551 N N . ILE A 1 182 ? 13.348 11.090 -14.048 1.00 95.81 182 ILE A N 1
ATOM 1552 C CA . ILE A 1 182 ? 13.287 11.730 -12.726 1.00 95.81 182 ILE A CA 1
ATOM 1553 C C . ILE A 1 182 ? 11.892 12.269 -12.383 1.00 95.81 182 ILE A C 1
ATOM 1555 O O . ILE A 1 182 ? 11.403 12.004 -11.291 1.00 95.81 182 ILE A O 1
ATOM 1559 N N . HIS A 1 183 ? 11.216 12.921 -13.330 1.00 96.06 183 HIS A N 1
ATOM 1560 C CA . HIS A 1 183 ? 9.875 13.467 -13.112 1.00 96.06 183 HIS A CA 1
ATOM 1561 C C . HIS A 1 183 ? 8.810 12.376 -12.956 1.00 96.06 183 HIS A C 1
ATOM 1563 O O . HIS A 1 183 ? 7.967 12.468 -12.069 1.00 96.06 183 HIS A O 1
ATOM 1569 N N . ASP A 1 184 ? 8.889 11.300 -13.744 1.00 96.44 184 ASP A N 1
ATOM 1570 C CA . ASP A 1 184 ? 7.976 10.158 -13.605 1.00 96.44 184 ASP A CA 1
ATOM 1571 C C . ASP A 1 184 ? 8.140 9.484 -12.227 1.00 96.44 184 ASP A C 1
ATOM 1573 O O . ASP A 1 184 ? 7.172 9.049 -11.599 1.00 96.44 184 ASP A O 1
ATOM 1577 N N . LEU A 1 185 ? 9.381 9.418 -11.732 1.00 96.00 185 LEU A N 1
ATOM 1578 C CA . LEU A 1 185 ? 9.712 8.877 -10.414 1.00 96.00 185 LEU A CA 1
ATOM 1579 C C . LEU A 1 185 ? 9.250 9.792 -9.271 1.00 96.00 185 LEU A C 1
ATOM 1581 O O . LEU A 1 185 ? 8.763 9.288 -8.259 1.00 96.00 185 LEU A O 1
ATOM 1585 N N . GLU A 1 186 ? 9.371 11.111 -9.425 1.00 95.50 186 GLU A N 1
ATOM 1586 C CA . GLU A 1 186 ? 8.840 12.103 -8.479 1.00 95.50 186 GLU A CA 1
ATOM 1587 C C . GLU A 1 186 ? 7.309 12.022 -8.385 1.00 95.50 186 GLU A C 1
ATOM 1589 O O . GLU A 1 186 ? 6.758 12.000 -7.283 1.00 95.50 186 GLU A O 1
ATOM 1594 N N . ASP A 1 187 ? 6.622 11.882 -9.520 1.00 94.69 187 ASP A N 1
ATOM 1595 C CA . ASP A 1 187 ? 5.166 11.728 -9.578 1.00 94.69 187 ASP A CA 1
ATOM 1596 C C . ASP A 1 187 ? 4.672 10.434 -8.919 1.00 94.69 187 ASP A C 1
ATOM 1598 O O . ASP A 1 187 ? 3.586 10.411 -8.315 1.00 94.69 187 ASP A O 1
ATOM 1602 N N . LEU A 1 188 ? 5.451 9.355 -9.039 1.00 94.62 188 LEU A N 1
ATOM 1603 C CA . LEU A 1 188 ? 5.214 8.086 -8.352 1.00 94.62 188 LEU A CA 1
ATOM 1604 C C . LEU A 1 188 ? 5.425 8.204 -6.847 1.00 94.62 188 LEU A C 1
ATOM 1606 O O . LEU A 1 188 ? 4.560 7.787 -6.078 1.00 94.62 188 LEU A O 1
ATOM 1610 N N . ASP A 1 189 ? 6.541 8.800 -6.424 1.00 93.94 189 ASP A N 1
ATOM 1611 C CA . ASP A 1 189 ? 6.822 9.056 -5.011 1.00 93.94 189 ASP A CA 1
ATOM 1612 C C . ASP A 1 189 ? 5.747 9.948 -4.374 1.00 93.94 189 ASP A C 1
ATOM 1614 O O . ASP A 1 189 ? 5.365 9.715 -3.228 1.00 93.94 189 ASP A O 1
ATOM 1618 N N . GLY A 1 190 ? 5.210 10.921 -5.116 1.00 94.56 190 GLY A N 1
ATOM 1619 C CA . GLY A 1 190 ? 4.089 11.746 -4.672 1.00 94.56 190 GLY A CA 1
ATOM 1620 C C . GLY A 1 190 ? 2.803 10.942 -4.453 1.00 94.56 190 GLY A C 1
ATOM 1621 O O . GLY A 1 190 ? 2.145 11.108 -3.426 1.00 94.56 190 GLY A O 1
ATOM 1622 N N . ALA A 1 191 ? 2.444 10.046 -5.380 1.00 94.00 191 ALA A N 1
ATOM 1623 C CA . ALA A 1 191 ? 1.273 9.173 -5.225 1.00 94.00 191 ALA A CA 1
ATOM 1624 C C . ALA A 1 191 ? 1.447 8.188 -4.056 1.00 94.00 191 ALA A C 1
ATOM 1626 O O . ALA A 1 191 ? 0.538 8.017 -3.243 1.00 94.00 191 ALA A O 1
ATOM 1627 N N . TRP A 1 192 ? 2.642 7.610 -3.924 1.00 92.69 192 TRP A N 1
ATOM 1628 C CA . TRP A 1 192 ? 3.003 6.751 -2.800 1.00 92.69 192 TRP A CA 1
ATOM 1629 C C . TRP A 1 192 ? 2.920 7.489 -1.457 1.00 92.69 192 TRP A C 1
ATOM 1631 O O . TRP A 1 192 ? 2.345 6.976 -0.502 1.00 92.69 192 TRP A O 1
ATOM 1641 N N . GLY A 1 193 ? 3.444 8.716 -1.386 1.00 93.44 193 GLY A N 1
ATOM 1642 C CA . GLY A 1 193 ? 3.406 9.535 -0.173 1.00 93.44 193 GLY A CA 1
ATOM 1643 C C . GLY A 1 193 ? 1.980 9.849 0.288 1.00 93.44 193 GLY A C 1
ATOM 1644 O O . GLY A 1 193 ? 1.700 9.803 1.483 1.00 93.44 193 GLY A O 1
ATOM 1645 N N . LYS A 1 194 ? 1.043 10.090 -0.642 1.00 95.31 194 LYS A N 1
ATOM 1646 C CA . LYS A 1 194 ? -0.386 10.236 -0.302 1.00 95.31 194 LYS A CA 1
ATOM 1647 C C . LYS A 1 194 ? -0.967 8.951 0.289 1.00 95.31 194 LYS A C 1
ATOM 1649 O O . LYS A 1 194 ? -1.712 9.010 1.265 1.00 95.31 194 LYS A O 1
ATOM 1654 N N . TRP A 1 195 ? -0.623 7.793 -0.278 1.00 94.69 195 TRP A N 1
ATOM 1655 C CA . TRP A 1 195 ? -1.050 6.504 0.266 1.00 94.69 195 TRP A CA 1
ATOM 1656 C C . TRP A 1 195 ? -0.499 6.279 1.684 1.00 94.69 195 TRP A C 1
ATOM 1658 O O . TRP A 1 195 ? -1.267 5.943 2.586 1.00 94.69 195 TRP A O 1
ATOM 1668 N N . GLU A 1 196 ? 0.793 6.551 1.914 1.00 92.56 196 GLU A N 1
ATOM 1669 C CA . GLU A 1 196 ? 1.406 6.491 3.252 1.00 92.56 196 GLU A CA 1
ATOM 1670 C C . GLU A 1 196 ? 0.701 7.434 4.237 1.00 92.56 196 GLU A C 1
ATOM 1672 O O . GLU A 1 196 ? 0.382 7.022 5.352 1.00 92.56 196 GLU A O 1
ATOM 1677 N N . GLN A 1 197 ? 0.362 8.655 3.814 1.00 95.50 197 GLN A N 1
ATOM 1678 C CA . GLN A 1 197 ? -0.356 9.615 4.653 1.00 95.50 197 GLN A CA 1
ATOM 1679 C C . GLN A 1 197 ? -1.722 9.085 5.114 1.00 95.50 197 GLN A C 1
ATOM 1681 O O . GLN A 1 197 ? -2.091 9.247 6.278 1.00 95.50 197 GLN A O 1
ATOM 1686 N N . HIS A 1 198 ? -2.481 8.429 4.232 1.00 96.38 198 HIS A N 1
ATOM 1687 C CA . HIS A 1 198 ? -3.757 7.827 4.621 1.00 96.38 198 HIS A CA 1
ATOM 1688 C C . HIS A 1 198 ? -3.573 6.677 5.617 1.00 96.38 198 HIS A C 1
ATOM 1690 O O . HIS A 1 198 ? -4.347 6.569 6.568 1.00 96.38 198 HIS A O 1
ATOM 1696 N N . ILE A 1 199 ? -2.527 5.859 5.461 1.00 94.44 199 ILE A N 1
ATOM 1697 C CA . ILE A 1 199 ? -2.182 4.825 6.447 1.00 94.44 199 ILE A CA 1
ATOM 1698 C C . ILE A 1 199 ? -1.879 5.452 7.813 1.00 94.44 199 ILE A C 1
ATOM 1700 O O . ILE A 1 199 ? -2.382 4.979 8.833 1.00 94.44 199 ILE A O 1
ATOM 1704 N N . GLU A 1 200 ? -1.083 6.521 7.853 1.00 95.50 200 GLU A N 1
ATOM 1705 C CA . GLU A 1 200 ? -0.752 7.225 9.095 1.00 95.50 200 GLU A CA 1
ATOM 1706 C C . GLU A 1 200 ? -1.995 7.792 9.788 1.00 95.50 200 GLU A C 1
ATOM 1708 O O . GLU A 1 200 ? -2.146 7.650 11.006 1.00 95.50 200 GLU A O 1
ATOM 1713 N N . ASN A 1 201 ? -2.927 8.354 9.016 1.00 97.12 201 ASN A N 1
ATOM 1714 C CA . ASN A 1 201 ? -4.200 8.848 9.533 1.00 97.12 201 ASN A CA 1
ATOM 1715 C C . ASN A 1 201 ? -5.047 7.710 10.127 1.00 97.12 201 ASN A C 1
ATOM 1717 O O . ASN A 1 201 ? -5.561 7.841 11.240 1.00 97.12 201 ASN A O 1
ATOM 1721 N N . LEU A 1 202 ? -5.138 6.561 9.445 1.00 96.88 202 LEU A N 1
ATOM 1722 C CA . LEU A 1 202 ? -5.834 5.374 9.963 1.00 96.88 202 LEU A CA 1
ATOM 1723 C C . LEU A 1 202 ? -5.187 4.858 11.258 1.00 96.88 202 LEU A C 1
ATOM 1725 O O . LEU A 1 202 ? -5.887 4.545 12.220 1.00 96.88 202 LEU A O 1
ATOM 1729 N N . ILE A 1 203 ? -3.853 4.826 11.331 1.00 96.12 203 ILE A N 1
ATOM 1730 C CA . ILE A 1 203 ? -3.116 4.472 12.556 1.00 96.12 203 ILE A CA 1
ATOM 1731 C C . ILE A 1 203 ? -3.447 5.446 13.692 1.00 96.12 203 ILE A C 1
ATOM 1733 O O . ILE A 1 203 ? -3.625 5.015 14.835 1.00 96.12 203 ILE A O 1
ATOM 1737 N N . SER A 1 204 ? -3.523 6.746 13.400 1.00 97.00 204 SER A N 1
ATOM 1738 C CA . SER A 1 204 ? -3.905 7.769 14.376 1.00 97.00 204 SER A CA 1
ATOM 1739 C C . SER A 1 204 ? -5.318 7.523 14.916 1.00 97.00 204 SER A C 1
ATOM 1741 O O . SER A 1 204 ? -5.512 7.436 16.129 1.00 97.00 204 SER A O 1
ATOM 1743 N N . LEU A 1 205 ? -6.286 7.263 14.031 1.00 97.38 205 LEU A N 1
ATOM 1744 C CA . LEU A 1 205 ? -7.663 6.929 14.408 1.00 97.38 205 LEU A CA 1
ATOM 1745 C C . LEU A 1 205 ? -7.762 5.662 15.265 1.00 97.38 205 LEU A C 1
ATOM 1747 O O . LEU A 1 205 ? -8.529 5.622 16.231 1.00 97.38 205 LEU A O 1
ATOM 1751 N N . LEU A 1 206 ? -6.964 4.635 14.968 1.00 97.06 206 LEU A N 1
ATOM 1752 C CA . LEU A 1 206 ? -6.898 3.421 15.788 1.00 97.06 206 LEU A CA 1
ATOM 1753 C C . LEU A 1 206 ? -6.341 3.709 17.190 1.00 97.06 206 LEU A C 1
ATOM 1755 O O . LEU A 1 206 ? -6.848 3.165 18.174 1.00 97.06 206 LEU A O 1
ATOM 1759 N N . LYS A 1 207 ? -5.329 4.580 17.312 1.00 96.12 207 LYS A N 1
ATOM 1760 C CA . LYS A 1 207 ? -4.792 5.008 18.617 1.00 96.12 207 LYS A CA 1
ATOM 1761 C C . LYS A 1 207 ? -5.839 5.772 19.424 1.00 96.12 207 LYS A C 1
ATOM 1763 O O . LYS A 1 207 ? -6.040 5.447 20.594 1.00 96.12 207 LYS A O 1
ATOM 1768 N N . ASP A 1 208 ? -6.527 6.719 18.794 1.00 96.88 208 ASP A N 1
ATOM 1769 C CA . ASP A 1 208 ? -7.599 7.489 19.425 1.00 96.88 208 ASP A CA 1
ATOM 1770 C C . ASP A 1 208 ? -8.732 6.581 19.902 1.00 96.88 208 ASP A C 1
ATOM 1772 O O . ASP A 1 208 ? -9.193 6.701 21.037 1.00 96.88 208 ASP A O 1
ATOM 1776 N N . THR A 1 209 ? -9.145 5.627 19.062 1.00 96.25 209 THR A N 1
ATOM 1777 C CA . THR A 1 209 ? -10.210 4.676 19.402 1.00 96.25 209 THR A CA 1
ATOM 1778 C C . THR A 1 209 ? -9.802 3.802 20.580 1.00 96.25 209 THR A C 1
ATOM 1780 O O . THR A 1 209 ? -10.569 3.631 21.528 1.00 96.25 209 THR A O 1
ATOM 1783 N N . ARG A 1 210 ? -8.568 3.288 20.578 1.00 94.75 210 ARG A N 1
ATOM 1784 C CA . ARG A 1 210 ? -8.038 2.511 21.703 1.00 94.75 210 ARG A CA 1
ATOM 1785 C C . ARG A 1 210 ? -8.042 3.317 22.999 1.00 94.75 210 ARG A C 1
ATOM 1787 O O . ARG A 1 210 ? -8.436 2.798 24.042 1.00 94.75 210 ARG A O 1
ATOM 1794 N N . GLU A 1 211 ? -7.587 4.563 22.946 1.00 95.88 211 GLU A N 1
ATOM 1795 C CA . GLU A 1 211 ? -7.506 5.434 24.117 1.00 95.88 211 GLU A CA 1
ATOM 1796 C C . GLU A 1 211 ? -8.895 5.805 24.654 1.00 95.88 211 GLU A C 1
ATOM 1798 O O . GLU A 1 211 ? -9.100 5.808 25.872 1.00 95.88 211 GLU A O 1
ATOM 1803 N N . TYR A 1 212 ? -9.856 6.047 23.760 1.00 95.62 212 TYR A N 1
ATOM 1804 C CA . TYR A 1 212 ? -11.260 6.229 24.112 1.00 95.62 212 TYR A CA 1
ATOM 1805 C C . TYR A 1 212 ? -11.811 4.997 24.841 1.00 95.62 212 TYR A C 1
ATOM 1807 O O . TYR A 1 212 ? -12.255 5.110 25.985 1.00 95.62 212 TYR A O 1
ATOM 1815 N N . LEU A 1 213 ? -11.701 3.807 24.238 1.00 94.56 213 LEU A N 1
ATOM 1816 C CA . LEU A 1 213 ? -12.215 2.569 24.831 1.00 94.56 213 LEU A CA 1
ATOM 1817 C C . LEU A 1 213 ? -11.550 2.253 26.174 1.00 94.56 213 LEU A C 1
ATOM 1819 O O . LEU A 1 213 ? -12.221 1.825 27.114 1.00 94.56 213 LEU A O 1
ATOM 1823 N N . ARG A 1 214 ? -10.242 2.512 26.301 1.00 94.75 214 ARG A N 1
ATOM 1824 C CA . ARG A 1 214 ? -9.504 2.349 27.559 1.00 94.75 214 ARG A CA 1
ATOM 1825 C C . ARG A 1 214 ? -10.106 3.181 28.685 1.00 94.75 214 ARG A C 1
ATOM 1827 O O . ARG A 1 214 ? -10.258 2.662 29.791 1.00 94.75 214 ARG A O 1
ATOM 1834 N N . LYS A 1 215 ? -10.415 4.451 28.419 1.00 95.00 215 LYS A N 1
ATOM 1835 C CA . LYS A 1 215 ? -10.977 5.382 29.404 1.00 95.00 215 LYS A CA 1
ATOM 1836 C C . LYS A 1 215 ? -12.428 5.045 29.730 1.00 95.00 215 LYS A C 1
ATOM 1838 O O . LYS A 1 215 ? -12.749 4.876 30.904 1.00 95.00 215 LYS A O 1
ATOM 1843 N N . GLU A 1 216 ? -13.258 4.888 28.704 1.00 95.00 216 GLU A N 1
ATOM 1844 C CA . GLU A 1 216 ? -14.701 4.675 28.845 1.00 95.00 216 GLU A CA 1
ATOM 1845 C C . GLU A 1 216 ? -15.016 3.352 29.560 1.00 95.00 216 GLU A C 1
ATOM 1847 O O . GLU A 1 216 ? -15.789 3.308 30.515 1.00 95.00 216 GLU A O 1
ATOM 1852 N N . TYR A 1 217 ? -14.334 2.270 29.174 1.00 93.94 217 TYR A N 1
ATOM 1853 C CA . TYR A 1 217 ? -14.592 0.924 29.701 1.00 93.94 217 TYR A CA 1
ATOM 1854 C C . TYR A 1 217 ? -13.608 0.484 30.790 1.00 93.94 217 TYR A C 1
ATOM 1856 O O . TYR A 1 217 ? -13.664 -0.663 31.256 1.00 93.94 217 TYR A O 1
ATOM 1864 N N . LYS A 1 218 ? -12.708 1.385 31.211 1.00 94.12 218 LYS A N 1
ATOM 1865 C CA . LYS A 1 218 ? -11.652 1.122 32.203 1.00 94.12 218 LYS A CA 1
ATOM 1866 C C . LYS A 1 218 ? -10.885 -0.161 31.866 1.00 94.12 218 LYS A C 1
ATOM 1868 O O . LYS A 1 218 ? -10.792 -1.072 32.692 1.00 94.12 218 LYS A O 1
ATOM 1873 N N . LEU A 1 219 ? -10.417 -0.262 30.621 1.00 92.50 219 LEU A N 1
ATOM 1874 C CA . LEU A 1 219 ? -9.726 -1.457 30.136 1.00 92.50 219 LEU A CA 1
ATOM 1875 C C . LEU A 1 219 ? -8.319 -1.530 30.727 1.00 92.50 219 LEU A C 1
ATOM 1877 O O . LEU A 1 219 ? -7.528 -0.589 30.604 1.00 92.50 219 LEU A O 1
ATOM 1881 N N . THR A 1 220 ? -7.976 -2.662 31.329 1.00 90.69 220 THR A N 1
ATOM 1882 C CA . THR A 1 220 ? -6.617 -2.913 31.819 1.00 90.69 220 THR A CA 1
ATOM 1883 C C . THR A 1 220 ? -5.637 -3.130 30.654 1.00 90.69 220 THR A C 1
ATOM 1885 O O . THR A 1 220 ? -6.055 -3.380 29.519 1.00 90.69 220 THR A O 1
ATOM 1888 N N . PRO A 1 221 ? -4.313 -3.057 30.884 1.00 86.62 221 PRO A N 1
ATOM 1889 C CA . PRO A 1 221 ? -3.332 -3.398 29.853 1.00 86.62 221 PRO A CA 1
ATOM 1890 C C . PRO A 1 221 ? -3.482 -4.831 29.317 1.00 86.62 221 PRO A C 1
ATOM 1892 O O . PRO A 1 221 ? -3.375 -5.047 28.112 1.00 86.62 221 PRO A O 1
ATOM 1895 N N . SER A 1 222 ? -3.797 -5.806 30.179 1.00 85.81 222 SER A N 1
ATOM 1896 C CA . SER A 1 222 ? -4.022 -7.197 29.761 1.00 85.81 222 SER A CA 1
ATOM 1897 C C . SER A 1 222 ? -5.314 -7.366 28.955 1.00 85.81 222 SER A C 1
ATOM 1899 O O . SER A 1 222 ? -5.397 -8.244 28.099 1.00 85.81 222 SER A O 1
ATOM 1901 N N . GLU A 1 223 ? -6.317 -6.513 29.168 1.00 86.44 223 GLU A N 1
ATOM 1902 C CA . GLU A 1 223 ? -7.536 -6.414 28.350 1.00 86.44 223 GLU A CA 1
ATOM 1903 C C . GLU A 1 223 ? -7.304 -5.781 26.970 1.00 86.44 223 GLU A C 1
ATOM 1905 O O . GLU A 1 223 ? -8.190 -5.834 26.130 1.00 86.44 223 GLU A O 1
ATOM 1910 N N . GLN A 1 224 ? -6.125 -5.217 26.704 1.00 82.94 224 GLN A N 1
ATOM 1911 C CA . GLN A 1 224 ? -5.794 -4.589 25.418 1.00 82.94 224 GLN A CA 1
ATOM 1912 C C . GLN A 1 224 ? -4.760 -5.371 24.601 1.00 82.94 224 GLN A C 1
ATOM 1914 O O . GLN A 1 224 ? -4.568 -5.068 23.424 1.00 82.94 224 GLN A O 1
ATOM 1919 N N . ALA A 1 225 ? -4.087 -6.343 25.218 1.00 82.62 225 ALA A N 1
ATOM 1920 C CA . ALA A 1 225 ? -3.084 -7.189 24.582 1.00 82.62 225 ALA A CA 1
ATOM 1921 C C . ALA A 1 225 ? -3.683 -8.527 24.123 1.00 82.62 225 ALA A C 1
ATOM 1923 O O . ALA A 1 225 ? -4.634 -9.031 24.730 1.00 82.62 225 ALA A O 1
ATOM 1924 N N . LEU A 1 226 ? -3.098 -9.120 23.076 1.00 77.44 226 LEU A N 1
ATOM 1925 C CA . LEU A 1 226 ? -3.451 -10.472 22.640 1.00 77.44 226 LEU A CA 1
ATOM 1926 C C . LEU A 1 226 ? -3.271 -11.474 23.795 1.00 77.44 226 LEU A C 1
ATOM 1928 O O . LEU A 1 226 ? -2.281 -11.384 24.530 1.00 77.44 226 LEU A O 1
ATOM 1932 N N . PRO A 1 227 ? -4.199 -12.431 23.967 1.00 66.44 227 PRO A N 1
ATOM 1933 C CA . PRO A 1 227 ? -4.102 -13.419 25.030 1.00 66.44 227 PRO A CA 1
ATOM 1934 C C . PRO A 1 227 ? -2.855 -14.292 24.830 1.00 66.44 227 PRO A C 1
ATOM 1936 O O . PRO A 1 227 ? -2.728 -15.007 23.838 1.00 66.44 227 PRO A O 1
ATOM 1939 N N . LEU A 1 228 ? -1.930 -14.230 25.788 1.00 56.97 228 LEU A N 1
ATOM 1940 C CA . LEU A 1 228 ? -0.849 -15.201 25.935 1.00 56.97 228 LEU A CA 1
ATOM 1941 C C . LEU A 1 228 ? -1.390 -16.422 26.682 1.00 56.97 228 LEU A C 1
ATOM 1943 O O . LEU A 1 228 ? -2.119 -16.265 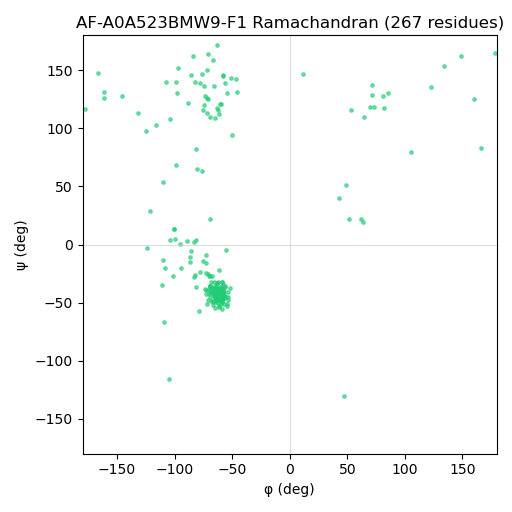27.664 1.00 56.97 228 LEU A O 1
ATOM 1947 N N . ASN A 1 229 ? -0.990 -17.629 26.275 1.00 48.09 229 ASN A N 1
ATOM 1948 C CA . ASN A 1 229 ? -1.113 -18.784 27.156 1.00 48.09 229 ASN A CA 1
ATOM 1949 C C . ASN A 1 229 ? -0.251 -18.526 28.396 1.00 48.09 229 ASN A C 1
ATOM 1951 O O . ASN A 1 229 ? 0.977 -18.539 28.333 1.00 48.09 229 ASN A O 1
ATOM 1955 N N . SER A 1 230 ? -0.893 -18.350 29.544 1.00 38.69 230 SER A N 1
ATOM 1956 C CA . SER A 1 230 ? -0.272 -18.301 30.870 1.00 38.69 230 SER A CA 1
ATOM 1957 C C . SER A 1 230 ? 0.296 -19.659 31.329 1.00 38.69 230 SER A C 1
ATOM 1959 O O . SER A 1 230 ? 0.484 -19.873 32.521 1.00 38.69 230 SER A O 1
ATOM 1961 N N . GLN A 1 231 ? 0.596 -20.582 30.405 1.00 37.75 231 GLN A N 1
ATOM 1962 C CA . GLN A 1 231 ? 1.201 -21.887 30.706 1.00 37.75 231 GLN A CA 1
ATOM 1963 C C . GLN A 1 231 ? 2.729 -21.928 30.569 1.00 37.75 231 GLN A C 1
ATOM 1965 O O . GLN A 1 231 ? 3.330 -22.947 30.883 1.00 37.75 231 GLN A O 1
ATOM 1970 N N . PHE A 1 232 ? 3.379 -20.818 30.213 1.00 37.97 232 PHE A N 1
ATOM 1971 C CA . PHE A 1 232 ? 4.823 -20.649 30.413 1.00 37.97 232 PHE A CA 1
ATOM 1972 C C . PHE A 1 232 ? 5.104 -19.613 31.506 1.00 37.97 232 PHE A C 1
ATOM 1974 O O . PHE A 1 232 ? 5.852 -18.662 31.316 1.00 37.97 232 PHE A O 1
ATOM 1981 N N . GLN A 1 233 ? 4.515 -19.810 32.688 1.00 32.38 233 GLN A N 1
ATOM 1982 C CA . GLN A 1 233 ? 5.249 -19.499 33.911 1.00 32.38 233 GLN A CA 1
ATOM 1983 C C . GLN A 1 233 ? 6.154 -20.699 34.191 1.00 32.38 233 GLN A C 1
ATOM 1985 O O . GLN A 1 233 ? 5.803 -21.596 34.953 1.00 32.38 233 GLN A O 1
ATOM 1990 N N . LEU A 1 234 ? 7.314 -20.739 33.528 1.00 33.97 234 LEU A N 1
ATOM 1991 C CA . LEU A 1 234 ? 8.437 -21.460 34.108 1.00 33.97 234 LEU A CA 1
ATOM 1992 C C . LEU A 1 234 ? 8.746 -20.746 35.420 1.00 33.97 234 LEU A C 1
ATOM 1994 O O . LEU A 1 234 ? 9.036 -19.553 35.457 1.00 33.97 234 LEU A O 1
ATOM 1998 N N . SER A 1 235 ? 8.553 -21.498 36.490 1.00 35.94 235 SER A N 1
ATOM 1999 C CA . SER A 1 235 ? 8.832 -21.164 37.870 1.00 35.94 235 SER A CA 1
ATOM 2000 C C . SER A 1 235 ? 10.252 -20.619 38.039 1.00 35.94 235 SER A C 1
ATOM 2002 O O . SER A 1 235 ? 11.189 -21.380 38.264 1.00 35.94 235 SER A O 1
ATOM 2004 N N . GLU A 1 236 ? 10.407 -19.301 38.002 1.00 33.84 236 GLU A N 1
ATOM 2005 C CA . GLU A 1 236 ? 11.469 -18.605 38.727 1.00 33.84 236 GLU A CA 1
ATOM 2006 C C . GLU A 1 236 ? 10.883 -18.057 40.028 1.00 33.84 236 GLU A C 1
ATOM 2008 O O . GLU A 1 236 ? 10.704 -16.862 40.238 1.00 33.84 236 GLU A O 1
ATOM 2013 N N . SER A 1 237 ? 10.547 -18.976 40.924 1.00 33.62 237 SER A N 1
ATOM 2014 C CA . SER A 1 237 ? 10.443 -18.680 42.347 1.00 33.62 237 SER A CA 1
ATOM 2015 C C . SER A 1 237 ? 11.514 -19.510 43.029 1.00 33.62 237 SER A C 1
ATOM 2017 O O . SER A 1 237 ? 11.404 -20.732 43.134 1.00 33.62 237 SER A O 1
ATOM 2019 N N . GLY A 1 238 ? 12.595 -18.824 43.395 1.00 31.34 238 GLY A N 1
ATOM 2020 C CA . GLY A 1 238 ? 13.754 -19.407 44.040 1.00 31.34 238 GLY A CA 1
ATOM 2021 C C . GLY A 1 238 ? 13.405 -20.108 45.348 1.00 31.34 238 GLY A C 1
ATOM 2022 O O . GLY A 1 238 ? 12.571 -19.656 46.129 1.00 31.34 238 GLY A O 1
ATOM 2023 N N . SER A 1 239 ? 14.127 -21.191 45.599 1.00 28.27 239 SER A N 1
ATOM 2024 C CA . SER A 1 239 ? 14.379 -21.699 46.937 1.00 28.27 239 SER A CA 1
ATOM 2025 C C . SER A 1 239 ? 15.890 -21.796 47.086 1.00 28.27 239 SER A C 1
ATOM 2027 O O . SER A 1 239 ? 16.538 -22.718 46.594 1.00 28.27 239 SER A O 1
ATOM 2029 N N . VAL A 1 240 ? 16.447 -20.764 47.714 1.00 36.38 240 VAL A N 1
ATOM 2030 C CA . VAL A 1 240 ? 17.739 -20.831 48.383 1.00 36.38 240 VAL A CA 1
ATOM 2031 C C . VAL A 1 240 ? 17.516 -21.661 49.641 1.00 36.38 240 VAL A C 1
ATOM 2033 O O . VAL A 1 240 ? 16.825 -21.218 50.553 1.00 36.38 240 VAL A O 1
ATOM 2036 N N . PHE A 1 241 ? 18.124 -22.842 49.699 1.00 30.08 241 PHE A N 1
ATOM 2037 C CA . PHE A 1 241 ? 18.453 -23.495 50.960 1.00 30.08 241 PHE A CA 1
ATOM 2038 C C . PHE A 1 241 ? 19.906 -23.962 50.909 1.00 30.08 241 PHE A C 1
ATOM 2040 O O . PHE A 1 241 ? 20.296 -24.823 50.123 1.00 30.08 241 PHE A O 1
ATOM 2047 N N . THR A 1 242 ? 20.711 -23.331 51.753 1.00 34.41 242 THR A N 1
ATOM 2048 C CA . THR A 1 242 ? 22.050 -23.741 52.159 1.00 34.41 242 THR A CA 1
ATOM 2049 C C . THR A 1 242 ? 21.950 -24.869 53.193 1.00 34.41 242 THR A C 1
ATOM 2051 O O . THR A 1 242 ? 21.109 -24.794 54.085 1.00 34.41 242 THR A O 1
ATOM 2054 N N . ASN A 1 243 ? 22.805 -25.899 53.103 1.00 28.22 243 ASN A N 1
ATOM 2055 C CA . ASN A 1 243 ? 23.883 -26.189 54.073 1.00 28.22 243 ASN A CA 1
ATOM 2056 C C . ASN A 1 243 ? 24.414 -27.646 54.045 1.00 28.22 243 ASN A C 1
ATOM 2058 O O . ASN A 1 243 ? 23.685 -28.607 54.249 1.00 28.22 243 ASN A O 1
ATOM 2062 N N . THR A 1 244 ? 25.740 -27.721 53.862 1.00 31.23 244 THR A N 1
ATOM 2063 C CA . THR A 1 244 ? 26.768 -28.535 54.557 1.00 31.23 244 THR A CA 1
ATOM 2064 C C . THR A 1 244 ? 26.671 -30.065 54.708 1.00 31.23 244 THR A C 1
ATOM 2066 O O . THR A 1 244 ? 25.928 -30.583 55.530 1.00 31.23 244 THR A O 1
ATOM 2069 N N . ALA A 1 245 ? 27.651 -30.712 54.060 1.00 30.84 245 ALA A N 1
ATOM 2070 C CA . ALA A 1 245 ? 28.729 -31.544 54.630 1.00 30.84 245 ALA A CA 1
ATOM 2071 C C . ALA A 1 245 ? 28.422 -32.861 55.376 1.00 30.84 245 ALA A C 1
ATOM 2073 O O . ALA A 1 245 ? 28.104 -32.850 56.556 1.00 30.84 245 ALA A O 1
ATOM 2074 N N . THR A 1 246 ? 28.791 -33.966 54.720 1.00 32.75 246 THR A N 1
ATOM 2075 C CA . THR A 1 246 ? 29.617 -35.109 55.184 1.00 32.75 246 THR A CA 1
ATOM 2076 C C . THR A 1 246 ? 30.089 -35.807 53.888 1.00 32.75 246 THR A C 1
ATOM 2078 O O . THR A 1 246 ? 29.313 -35.934 52.953 1.00 32.75 246 THR A O 1
ATOM 2081 N N . GLY A 1 247 ? 31.340 -36.171 53.609 1.00 29.17 247 GLY A N 1
ATOM 2082 C CA . GLY A 1 247 ? 32.464 -36.526 54.453 1.00 29.17 247 GLY A CA 1
ATOM 2083 C C . GLY A 1 247 ? 32.656 -38.038 54.385 1.00 29.17 247 GLY A C 1
ATOM 2084 O O . GLY A 1 247 ? 32.221 -38.693 55.314 1.00 29.17 247 GLY A O 1
ATOM 2085 N N . GLU A 1 248 ? 33.286 -38.580 53.331 1.00 31.44 248 GLU A N 1
ATOM 2086 C CA . GLU A 1 248 ? 34.047 -39.837 53.427 1.00 31.44 248 GLU A CA 1
ATOM 2087 C C . GLU A 1 248 ? 34.962 -40.117 52.220 1.00 31.44 248 GLU A C 1
ATOM 2089 O O . GLU A 1 248 ? 34.738 -39.684 51.094 1.00 31.44 248 GLU A O 1
ATOM 2094 N N . LYS A 1 249 ? 36.072 -40.771 52.561 1.00 34.09 249 LYS A N 1
ATOM 2095 C CA . LYS A 1 249 ? 37.363 -40.922 51.878 1.00 34.09 249 LYS A CA 1
ATOM 2096 C C . LYS A 1 249 ? 37.367 -42.049 50.837 1.00 34.09 249 LYS A C 1
ATOM 2098 O O . LYS A 1 249 ? 36.632 -43.014 50.996 1.00 34.09 249 LYS A O 1
ATOM 2103 N N . GLY A 1 250 ? 38.340 -42.039 49.915 1.00 28.38 250 GLY A N 1
ATOM 2104 C CA . GLY A 1 250 ? 38.780 -43.299 49.298 1.00 28.38 250 GLY A CA 1
ATOM 2105 C C . GLY A 1 250 ? 39.654 -43.235 48.044 1.00 28.38 250 GLY A C 1
ATOM 2106 O O . GLY A 1 250 ? 39.158 -43.468 46.956 1.00 28.38 250 GLY A O 1
ATOM 2107 N N . ASN A 1 251 ? 40.961 -43.057 48.253 1.00 30.20 251 ASN A N 1
ATOM 2108 C CA . ASN A 1 251 ? 42.097 -43.619 47.502 1.00 30.20 251 ASN A CA 1
ATOM 2109 C C . ASN A 1 251 ? 42.462 -43.196 46.060 1.00 30.20 251 ASN A C 1
ATOM 2111 O O . ASN A 1 251 ? 41.798 -43.478 45.070 1.00 30.20 251 ASN A O 1
ATOM 2115 N N . MET A 1 252 ? 43.687 -42.653 46.006 1.00 32.88 252 MET A N 1
ATOM 2116 C CA . MET A 1 252 ? 44.669 -42.682 44.919 1.00 32.88 252 MET A CA 1
ATOM 2117 C C . MET A 1 252 ? 44.929 -44.097 44.387 1.00 32.88 252 MET A C 1
ATOM 2119 O O . MET A 1 252 ? 45.147 -44.989 45.200 1.00 32.88 252 MET A O 1
ATOM 2123 N N . VAL A 1 253 ? 45.132 -44.227 43.070 1.00 34.56 253 VAL A N 1
ATOM 2124 C CA . VAL A 1 253 ? 46.323 -44.873 42.476 1.00 34.56 253 VAL A CA 1
ATOM 2125 C C . VAL A 1 253 ? 46.661 -44.144 41.166 1.00 34.56 253 VAL A C 1
ATOM 2127 O O . VAL A 1 253 ? 45.799 -43.937 40.318 1.00 34.56 253 VAL A O 1
ATOM 2130 N N . LYS A 1 254 ? 47.924 -43.720 41.044 1.00 39.81 254 LYS A N 1
ATOM 2131 C CA . LYS A 1 254 ? 48.590 -43.315 39.799 1.00 39.81 254 LYS A CA 1
ATOM 2132 C C . LYS A 1 254 ? 49.147 -44.570 39.131 1.00 39.81 254 LYS A C 1
ATOM 2134 O O . LYS A 1 254 ? 49.699 -45.385 39.858 1.00 39.81 254 LYS A O 1
ATOM 2139 N N . GLU A 1 255 ? 49.170 -44.630 37.803 1.00 34.19 255 GLU A N 1
ATOM 2140 C CA . GLU A 1 255 ? 50.370 -45.101 37.101 1.00 34.19 255 GLU A CA 1
ATOM 2141 C C . GLU A 1 255 ? 50.373 -44.666 35.631 1.00 34.19 255 GLU A C 1
ATOM 2143 O O . GLU A 1 255 ? 49.415 -44.860 34.884 1.00 34.19 255 GLU A O 1
ATOM 2148 N N . ASP A 1 256 ? 51.477 -44.018 35.269 1.00 36.06 256 ASP A N 1
ATOM 2149 C CA . ASP A 1 256 ? 51.903 -43.677 33.920 1.00 36.06 256 ASP A CA 1
ATOM 2150 C C . ASP A 1 256 ? 52.361 -44.936 33.171 1.00 36.06 256 ASP A C 1
ATOM 2152 O O . ASP A 1 256 ? 52.966 -45.813 33.785 1.00 36.06 256 ASP A O 1
ATOM 2156 N N . SER A 1 257 ? 52.213 -44.967 31.839 1.00 34.47 257 SER A N 1
ATOM 2157 C CA . SER A 1 257 ? 53.325 -45.250 30.905 1.00 34.47 257 SER A CA 1
ATOM 2158 C C . SER A 1 257 ? 52.905 -45.169 29.425 1.00 34.47 257 SER A C 1
ATOM 2160 O O . SER A 1 257 ? 52.062 -45.927 28.958 1.00 34.47 257 SER A O 1
ATOM 2162 N N . LYS A 1 258 ? 53.518 -44.211 28.703 1.00 36.25 258 LYS A N 1
ATOM 2163 C CA . LYS A 1 258 ? 54.396 -44.378 27.510 1.00 36.25 258 LYS A CA 1
ATOM 2164 C C . LYS A 1 258 ? 54.418 -45.792 26.858 1.00 36.25 258 LYS A C 1
ATOM 2166 O O . LYS A 1 258 ? 54.458 -46.768 27.586 1.00 36.25 258 LYS A O 1
ATOM 2171 N N . VAL A 1 259 ? 54.565 -46.036 25.546 1.00 35.53 259 VAL A N 1
ATOM 2172 C CA . VAL A 1 259 ? 55.168 -45.313 24.401 1.00 35.53 259 VAL A CA 1
ATOM 2173 C C . VAL A 1 259 ? 55.027 -46.187 23.129 1.00 35.53 259 VAL A C 1
ATOM 2175 O O . VAL A 1 259 ? 54.833 -47.390 23.258 1.00 35.53 259 VAL A O 1
ATOM 2178 N N . GLU A 1 260 ? 55.231 -45.572 21.949 1.00 33.31 260 GLU A N 1
ATOM 2179 C CA . GLU A 1 260 ? 55.517 -46.178 20.620 1.00 33.31 260 GLU A CA 1
ATOM 2180 C C . GLU A 1 260 ? 54.360 -46.921 19.921 1.00 33.31 260 GLU A C 1
ATOM 2182 O O . GLU A 1 260 ? 53.596 -47.649 20.528 1.00 33.31 260 GLU A O 1
ATOM 2187 N N . GLY A 1 261 ? 54.124 -46.787 18.615 1.00 32.75 261 GLY A N 1
ATOM 2188 C CA . GLY A 1 261 ? 54.976 -46.344 17.513 1.00 32.75 261 GLY A CA 1
ATOM 2189 C C . GLY A 1 261 ? 54.804 -47.332 16.346 1.00 32.75 261 GLY A C 1
ATOM 2190 O O . GLY A 1 261 ? 54.535 -48.502 16.585 1.00 32.75 261 GLY A O 1
ATOM 2191 N N . LEU A 1 262 ? 55.027 -46.860 15.110 1.00 38.69 262 LEU A N 1
ATOM 2192 C CA . LEU A 1 262 ? 55.004 -47.600 13.825 1.00 38.69 262 LEU A CA 1
ATOM 2193 C C . LEU A 1 262 ? 53.586 -47.826 13.249 1.00 38.69 262 LEU A C 1
ATOM 2195 O O . LEU A 1 262 ? 52.701 -48.321 13.922 1.00 38.69 262 LEU A O 1
ATOM 2199 N N . GLY A 1 263 ? 53.251 -47.496 12.002 1.00 33.38 263 GLY A N 1
ATOM 2200 C CA . GLY A 1 263 ? 54.058 -47.165 10.833 1.00 33.38 263 GLY A CA 1
ATOM 2201 C C . GLY A 1 263 ? 53.718 -48.114 9.676 1.00 33.38 263 GLY A C 1
ATOM 2202 O O . GLY A 1 263 ? 53.708 -49.321 9.873 1.00 33.38 263 GLY A O 1
ATOM 2203 N N . ARG A 1 264 ? 53.572 -47.533 8.471 1.00 37.22 264 ARG A N 1
ATOM 2204 C CA . ARG A 1 264 ? 53.583 -48.150 7.118 1.00 37.22 264 ARG A CA 1
ATOM 2205 C C . ARG A 1 264 ? 52.270 -48.794 6.632 1.00 37.22 264 ARG A C 1
ATOM 2207 O O . ARG A 1 264 ? 51.704 -49.653 7.280 1.00 37.22 264 ARG A O 1
ATOM 2214 N N . SER A 1 265 ? 51.709 -48.258 5.536 1.00 38.59 265 SER A N 1
ATOM 2215 C CA . SER A 1 265 ? 51.939 -48.664 4.120 1.00 38.59 265 SER A CA 1
ATOM 2216 C C . SER A 1 265 ? 51.012 -49.824 3.747 1.00 38.59 265 SER A C 1
ATOM 2218 O O . SER A 1 265 ? 51.003 -50.815 4.451 1.00 38.59 265 SER A O 1
ATOM 2220 N N . GLY A 1 266 ? 50.251 -49.855 2.659 1.00 32.78 266 GLY A N 1
ATOM 2221 C CA . GLY A 1 266 ? 50.221 -49.070 1.434 1.00 32.78 266 GLY A CA 1
ATOM 2222 C C . GLY A 1 266 ? 49.732 -49.984 0.295 1.00 32.78 266 GLY A C 1
ATOM 2223 O O . GLY A 1 266 ? 49.849 -51.198 0.397 1.00 32.78 266 GLY A O 1
ATOM 2224 N N . SER A 1 267 ? 49.288 -49.363 -0.801 1.00 37.53 267 SER A N 1
ATOM 2225 C CA . SER A 1 267 ? 49.203 -49.891 -2.178 1.00 37.53 267 SER A CA 1
ATOM 2226 C C . SER A 1 267 ? 48.174 -50.962 -2.593 1.00 37.53 267 SER A C 1
ATOM 2228 O O . SER A 1 267 ? 48.210 -52.096 -2.137 1.00 37.53 267 SER A O 1
ATOM 2230 N N . LYS A 1 268 ? 47.486 -50.574 -3.686 1.00 44.09 268 LYS A N 1
ATOM 2231 C CA . LYS A 1 268 ? 47.077 -51.332 -4.892 1.00 44.09 268 LYS A CA 1
ATOM 2232 C C . LYS A 1 268 ? 45.937 -52.346 -4.729 1.00 44.09 268 LYS A C 1
ATOM 2234 O O . LYS A 1 268 ? 46.087 -53.333 -4.025 1.00 44.09 268 LYS A O 1
ATOM 2239 N N . PHE A 1 269 ? 44.829 -52.146 -5.445 1.00 52.28 269 PHE A N 1
ATOM 2240 C CA . PHE A 1 269 ? 44.682 -52.350 -6.895 1.00 52.28 269 PHE A CA 1
ATOM 2241 C C . PHE A 1 269 ? 43.733 -51.305 -7.486 1.00 52.28 269 PHE A C 1
ATOM 2243 O O . PHE A 1 269 ? 42.911 -50.776 -6.705 1.00 52.28 269 PHE A O 1
#

Secondary structure (DSSP, 8-state):
--SHHHHHHIIIIIIHHHHHHHH-TTTS-TT----HHHHHHHHHHHHHHHHHHTT----PPPHHHHHHHHHHHHHHTSS-HHHHHHHHHHHHHHHHHHHHHHHHHHHTHHHHHHHHTHHHHHHHHHH-HHHHTTT--HHHHHHHHHHHHHHHHHHHHTT----S-GGGGGHHHHHHHHHHTHHHHHHHHHHHHHHHHHHHHHHHHHHHHHHHHHHHTT--STTTSPPP-TT--------------------------------------

Solvent-accessible surface area (backbone atoms only — not comparable to full-atom values): 16100 Å² total; per-residue (Å²): 131,82,63,55,66,61,55,33,49,36,29,24,68,44,41,49,49,49,36,51,47,74,65,39,60,84,80,40,64,88,80,65,77,64,41,62,69,55,49,53,50,52,43,52,54,51,52,52,51,51,39,54,74,57,68,40,84,72,79,76,73,58,66,71,57,49,50,51,54,50,49,48,44,25,46,78,74,65,69,42,38,66,64,52,52,53,32,51,52,48,22,35,52,25,28,53,52,30,53,52,49,52,46,50,42,43,76,39,66,52,41,56,51,50,62,75,40,40,68,64,52,47,58,51,43,79,71,32,68,79,75,36,61,86,77,59,56,69,66,60,51,53,52,47,47,53,70,44,46,65,55,53,52,54,35,62,74,66,72,47,84,80,71,96,50,74,55,73,84,36,49,71,60,48,55,53,54,48,62,78,39,42,67,64,50,51,56,41,51,50,27,47,50,51,26,52,50,26,51,53,51,53,41,50,52,35,50,52,51,51,53,48,49,32,64,77,64,64,51,50,73,76,46,42,39,68,82,71,63,82,81,74,70,73,82,86,71,87,79,90,78,91,81,83,91,84,89,85,86,85,82,88,84,88,85,88,78,88,81,88,80,87,83,83,89,80,85,86,133

Foldseek 3Di:
DDCLVVLLLLLAQPLPQLLVCLPDCVLPVVQAQDAPVVSLVSSNVVSVVVCVVLVHPDDNPPPVSSVVVVLCCCVVPVVNNVVLVVLNVLLRVLNVQLVVLLCCQLVDDLLVLCVVCVVVLVVLCVVDPVLCDPVDPSVVSSNQCSVCLLVQVVCVVVVHDDDPRSCVSVVVSSVVSCVVCVVSSVSSVVSVVSSSVSSVSNSVVSVVSSVVSCVVSVQDPCSNHHDRPPPPPPDPPDDDDDDDDDDDDDDDDDDDDDDDDDDDDDDDD

Mean predicted aligned error: 11.79 Å

Radius of gyration: 30.87 Å; Cα contacts (8 Å, |Δi|>4): 177; chains: 1; bounding box: 82×66×82 Å

Sequence (269 aa):
MSEKPAMVELCRFFISPLKEYLQDPKTRKEWECDRWELLLTGYFLSLRAELHARGSSALLPPLKILLAEFYSVLEGKMGKKKEWDENVDGLNRSCEEFESKLRKLKEGRLKELIERHEEEIRGKYETNEEMRGYKSPFQDFLEKLINEFYEYYRRKKKEKGLPPLSWRYLDDLFNRIRYELIHDLEDLDGAWGKWEQHIENLISLLKDTREYLRKEYKLTPSEQALPLNSQFQLSESGSVFTNTATGEKGNMVKEDSKVEGLGRSGSKF

pLDDT: mean 80.79, std 21.54, range [28.22, 98.19]